Protein 3P4L (pdb70)

B-factor: mean 25.59, std 10.81, range [10.32, 68.83]

Foldseek 3Di:
DAADFWEPWEWDADAQFKIKIATARVVDPPVRDDDADKKKKKWKQAPVGDIDIDIGPHRMDMGGGHHAQTKMKMWMKMDHVPYIHDIYDIYIDTHHFAAFAFFFADWDKAADPPALQKIKIFTHHGPRNRAAWFWKKKWKDLDPPDDRVPTDIDTGGGPDGMDMDGDHDAQGKMWMWMWIGHPHGIYDIDGIDIDGGD

InterPro domains:
  IPR003598 Immunoglobulin subtype 2 [SM00408] (65-136)
  IPR003598 Immunoglobulin subtype 2 [SM00408] (164-228)
  IPR003598 Immunoglobulin subtype 2 [SM00408] (261-327)
  IPR003598 Immunoglobulin subtype 2 [SM00408] (353-417)
  IPR003599 Immunoglobulin domain subtype [SM00409] (59-149)
  IPR003599 Immunoglobulin domain subtype [SM00409] (158-240)
  IPR003599 Immunoglobulin domain subtype [SM00409] (255-338)
  IPR003599 Immunoglobulin domain subtype [SM00409] (347-428)
  IPR003961 Fibronectin type III [PF00041] (440-530)
  IPR003961 Fibronectin type III [PF00041] (543-621)
  IPR003961 Fibronectin type III [PF00041] (636-725)
  IPR003961 Fibronectin type III [PF00041] (742-820)
  IPR003961 Fibronectin type III [PF00041] (856-942)
  IPR003961 Fibronectin type III [PF00041] (956-1049)
  IPR003961 Fibronectin type III [PS50853] (441-535)
  IPR003961 Fibronectin type III [PS50853] (541-631)
  IPR003961 Fibronectin type III [PS50853] (636-731)
  IPR003961 Fibronectin type III [PS50853] (741-831)
  IPR003961 Fibronectin type III [PS50853] (856-952)
  IPR003961 Fibronectin type III [PS50853] (957-1054)

Radius of gyration: 25.77 Å; Cα contacts (8 Å, |Δi|>4): 516; chains: 1; bounding box: 70×64×24 Å

Secondary structure (DSSP, 8-state):
-PPPPPEEEEEEE-SSS-EEEEEE-TTS-TT----SS-EEEEEEEE-----EEEEESSSEEEE-SPPTT-EEEEEEEEEETTEE--PPPPEEEEPPP----SPPEEEEEEEETTEEEEEEEEEE--TT--S---EEEEEEES-TTS-GGGSEEEEEESS-SEEEE--PPTT-EEEEEEEEEETTEE-PPPPPEEEE--

CATH classification: 2.60.40.10 (+1 more: 2.60.40.10)

Sequence (198 aa):
LPMMPPVGVQASILSHDTIRITWADNSLPKHQKITDSRYYTVRWKTNITKYKNANATTLSYLVTGLKPNTLYEFSVMVTKGRRSSTWSMTAHGTTFELVPTSPPKDVTVVSKEGKPKTIIVNWQPPSEANGKITGYIIYYSTDVNAEIHDWVIEPVVGNRLTHQIQELTLDTPYYFKIQARNSKGMGPMSEAVQFRTP

Organism: Homo sapiens (NCBI:txid9606)

Structure (mmCIF, N/CA/C/O backbone):
data_3P4L
#
_entry.id   3P4L
#
_cell.length_a   52.581
_cell.length_b   112.921
_cell.length_c   80.858
_cell.angle_alpha   90.00
_cell.angle_beta   90.00
_cell.angle_gamma   90.00
#
_symmetry.space_group_name_H-M   'C 2 2 21'
#
loop_
_entity.id
_entity.type
_entity.pdbx_description
1 polymer Neogenin
2 water water
#
loop_
_atom_site.group_PDB
_atom_site.id
_atom_site.type_symbol
_atom_site.label_atom_id
_atom_site.label_alt_id
_atom_site.label_comp_id
_atom_site.label_asym_id
_atom_site.label_entity_id
_atom_site.label_seq_id
_atom_site.pdbx_PDB_ins_code
_atom_site.Cartn_x
_atom_site.Cartn_y
_atom_site.Cartn_z
_atom_site.occupancy
_atom_site.B_iso_or_equiv
_atom_site.auth_seq_id
_atom_site.auth_comp_id
_atom_site.auth_asym_id
_atom_site.auth_atom_id
_atom_site.pdbx_PDB_model_num
ATOM 1 N N . LEU A 1 3 ? -22.660 16.950 8.761 1.00 46.44 852 LEU A N 1
ATOM 2 C CA . LEU A 1 3 ? -21.786 17.510 7.691 1.00 45.67 852 LEU A CA 1
ATOM 3 C C . LEU A 1 3 ? -20.346 17.031 7.833 1.00 43.56 852 LEU A C 1
ATOM 4 O O . LEU A 1 3 ? -19.802 16.994 8.936 1.00 43.04 852 LEU A O 1
ATOM 9 N N . PRO A 1 4 ? -19.708 16.672 6.708 1.00 37.39 853 PRO A N 1
ATOM 10 C CA . PRO A 1 4 ? -18.330 16.193 6.740 1.00 33.76 853 PRO A CA 1
ATOM 11 C C . PRO A 1 4 ? -17.313 17.326 6.814 1.00 30.38 853 PRO A C 1
ATOM 12 O O . PRO A 1 4 ? -17.480 18.376 6.190 1.00 36.93 853 PRO A O 1
ATOM 16 N N . MET A 1 5 ? -16.272 17.119 7.608 1.00 24.59 854 MET A N 1
ATOM 17 C CA . MET A 1 5 ? -15.211 18.102 7.718 1.00 22.75 854 MET A CA 1
ATOM 18 C C . MET A 1 5 ? -14.213 17.873 6.582 1.00 22.99 854 MET A C 1
ATOM 19 O O . MET A 1 5 ? -14.091 16.763 6.058 1.00 24.17 854 MET A O 1
ATOM 24 N N . MET A 1 6 ? -13.502 18.932 6.214 1.00 26.82 855 MET A N 1
ATOM 25 C CA . MET A 1 6 ? -12.491 18.862 5.156 1.00 28.08 855 MET A CA 1
ATOM 26 C C . MET A 1 6 ? -11.351 17.985 5.643 1.00 23.40 855 MET A C 1
ATOM 27 O O . MET A 1 6 ? -10.872 18.157 6.759 1.00 17.82 855 MET A O 1
ATOM 32 N N . PRO A 1 7 ? -10.902 17.025 4.833 1.00 20.44 856 PRO A N 1
ATOM 33 C CA . PRO A 1 7 ? -9.789 16.249 5.384 1.00 21.18 856 PRO A CA 1
ATOM 34 C C . PRO A 1 7 ? -8.490 17.059 5.304 1.00 19.48 856 PRO A C 1
ATOM 35 O O . PRO A 1 7 ? -8.376 17.992 4.506 1.00 18.64 856 PRO A O 1
ATOM 39 N N . PRO A 1 8 ? -7.524 16.762 6.184 1.00 19.68 857 PRO A N 1
ATOM 40 C CA . PRO A 1 8 ? -6.255 17.494 6.134 1.00 14.48 857 PRO A CA 1
ATOM 41 C C . PRO A 1 8 ? -5.587 17.313 4.763 1.00 18.97 857 PRO A C 1
ATOM 42 O O . PRO A 1 8 ? -5.805 16.303 4.087 1.00 19.13 857 PRO A O 1
ATOM 46 N N . VAL A 1 9 ? -4.788 18.293 4.353 1.00 22.12 858 VAL A N 1
ATOM 47 C CA . VAL A 1 9 ? -4.071 18.203 3.082 1.00 17.24 858 VAL A CA 1
ATOM 48 C C . VAL A 1 9 ? -2.588 18.539 3.295 1.00 23.61 858 VAL A C 1
ATOM 49 O O . VAL A 1 9 ? -2.182 18.900 4.393 1.00 17.58 858 VAL A O 1
ATOM 53 N N . GLY A 1 10 ? -1.784 18.389 2.249 1.00 19.35 859 GLY A N 1
ATOM 54 C CA . GLY A 1 10 ? -0.366 18.703 2.336 1.00 21.35 859 GLY A CA 1
ATOM 55 C C . GLY A 1 10 ? 0.406 17.955 3.405 1.00 19.70 859 GLY A C 1
ATOM 56 O O . GLY A 1 10 ? 1.352 18.491 3.988 1.00 18.17 859 GLY A O 1
ATOM 57 N N . VAL A 1 11 ? 0.028 16.704 3.641 1.00 19.14 860 VAL A N 1
ATOM 58 C CA . VAL A 1 11 ? 0.713 15.906 4.650 1.00 16.26 860 VAL A CA 1
ATOM 59 C C . VAL A 1 11 ? 2.129 15.605 4.202 1.00 21.25 860 VAL A C 1
ATOM 60 O O . VAL A 1 11 ? 2.361 15.149 3.074 1.00 19.05 860 VAL A O 1
ATOM 64 N N . GLN A 1 12 ? 3.085 15.869 5.081 1.00 17.25 861 GLN A N 1
ATOM 65 C CA . GLN A 1 12 ? 4.489 15.623 4.760 1.00 16.37 861 GLN A CA 1
ATOM 66 C C . GLN A 1 12 ? 5.179 14.882 5.877 1.00 18.00 861 GLN A C 1
ATOM 67 O O . GLN A 1 12 ? 4.844 15.056 7.052 1.00 18.56 861 GLN A O 1
ATOM 73 N N . ALA A 1 13 ? 6.132 14.038 5.489 1.00 14.96 862 ALA A N 1
ATOM 74 C CA . ALA A 1 13 ? 6.916 13.250 6.421 1.00 19.52 862 ALA A CA 1
ATOM 75 C C . ALA A 1 13 ? 8.373 13.699 6.360 1.00 21.25 862 ALA A C 1
ATOM 76 O O . ALA A 1 13 ? 9.044 13.530 5.334 1.00 27.89 862 ALA A O 1
ATOM 78 N N . SER A 1 14 ? 8.856 14.289 7.444 1.00 14.42 863 SER A N 1
ATOM 79 C CA . SER A 1 14 ? 10.234 14.738 7.536 1.00 16.61 863 SER A CA 1
ATOM 80 C C . SER A 1 14 ? 11.053 13.740 8.360 1.00 11.39 863 SER A C 1
ATOM 81 O O . SER A 1 14 ? 10.797 13.530 9.540 1.00 13.27 863 SER A O 1
ATOM 84 N N . ILE A 1 15 ? 12.050 13.123 7.730 1.00 16.30 864 ILE A N 1
ATOM 85 C CA . ILE A 1 15 ? 12.856 12.126 8.435 1.00 17.25 864 ILE A CA 1
ATOM 86 C C . ILE A 1 15 ? 13.896 12.789 9.315 1.00 18.52 864 ILE A C 1
ATOM 87 O O . ILE A 1 15 ? 14.727 13.554 8.829 1.00 16.07 864 ILE A O 1
ATOM 92 N N . LEU A 1 16 ? 13.854 12.510 10.617 1.00 17.59 865 LEU A N 1
ATOM 93 C CA . LEU A 1 16 ? 14.822 13.105 11.530 1.00 17.53 865 LEU A CA 1
ATOM 94 C C . LEU A 1 16 ? 15.934 12.134 11.941 1.00 21.29 865 LEU A C 1
ATOM 95 O O . LEU A 1 16 ? 17.041 12.549 12.258 1.00 19.16 865 LEU A O 1
ATOM 100 N N . SER A 1 17 ? 15.656 10.837 11.932 1.00 18.84 866 SER A N 1
ATOM 101 C CA . SER A 1 17 ? 16.696 9.884 12.326 1.00 19.89 866 SER A CA 1
ATOM 102 C C . SER A 1 17 ? 16.316 8.486 11.881 1.00 18.23 866 SER A C 1
ATOM 103 O O . SER A 1 17 ? 15.453 8.311 11.038 1.00 15.75 866 SER A O 1
ATOM 106 N N . HIS A 1 18 ? 16.996 7.489 12.435 1.00 15.98 867 HIS A N 1
ATOM 107 C CA . HIS A 1 18 ? 16.678 6.099 12.115 1.00 18.31 867 HIS A CA 1
ATOM 108 C C . HIS A 1 18 ? 15.407 5.648 12.835 1.00 18.02 867 HIS A C 1
ATOM 109 O O . HIS A 1 18 ? 14.887 4.574 12.549 1.00 15.48 867 HIS A O 1
ATOM 116 N N . ASP A 1 19 ? 14.880 6.450 13.764 1.00 16.67 868 ASP A N 1
ATOM 117 C CA . ASP A 1 19 ? 13.677 6.017 14.483 1.00 17.36 868 ASP A CA 1
ATOM 118 C C . ASP A 1 19 ? 12.633 7.111 14.702 1.00 19.87 868 ASP A C 1
ATOM 119 O O . ASP A 1 19 ? 11.658 6.892 15.408 1.00 13.57 868 ASP A O 1
ATOM 124 N N . THR A 1 20 ? 12.826 8.271 14.074 1.00 16.57 869 THR A N 1
ATOM 125 C CA . THR A 1 20 ? 11.927 9.409 14.284 1.00 13.32 869 THR A CA 1
ATOM 126 C C . THR A 1 20 ? 11.571 10.090 12.982 1.00 11.66 869 THR A C 1
ATOM 127 O O . THR A 1 20 ? 12.460 10.386 12.164 1.00 14.85 869 THR A O 1
ATOM 131 N N . ILE A 1 21 ? 10.277 10.322 12.799 1.00 12.64 870 ILE A N 1
ATOM 132 C CA . ILE A 1 21 ? 9.774 11.036 11.620 1.00 16.06 870 ILE A CA 1
ATOM 133 C C . ILE A 1 21 ? 8.758 12.058 12.104 1.00 18.60 870 ILE A C 1
ATOM 134 O O . ILE A 1 21 ? 7.894 11.728 12.904 1.00 18.52 870 ILE A O 1
ATOM 139 N N . ARG A 1 22 ? 8.874 13.304 11.651 1.00 17.69 871 ARG A N 1
ATOM 140 C CA . ARG A 1 22 ? 7.914 14.328 12.064 1.00 17.16 871 ARG A CA 1
ATOM 141 C C . ARG A 1 22 ? 6.877 14.492 10.977 0.00 15.55 871 ARG A C 1
ATOM 142 O O . ARG A 1 22 ? 7.215 14.640 9.849 1.00 15.52 871 ARG A O 1
ATOM 150 N N . ILE A 1 23 ? 5.606 14.451 11.315 1.00 14.39 872 ILE A N 1
ATOM 151 C CA . ILE A 1 23 ? 4.530 14.592 10.311 1.00 13.78 872 ILE A CA 1
ATOM 152 C C . ILE A 1 23 ? 3.901 15.981 10.414 1.00 17.20 872 ILE A C 1
ATOM 153 O O . ILE A 1 23 ? 3.658 16.457 11.509 1.00 17.60 872 ILE A O 1
ATOM 158 N N . THR A 1 24 ? 3.636 16.630 9.281 1.00 12.52 873 THR A N 1
ATOM 159 C CA . THR A 1 24 ? 3.010 17.949 9.315 1.00 12.24 873 THR A CA 1
ATOM 160 C C . THR A 1 24 ? 1.921 17.979 8.265 1.00 13.21 873 THR A C 1
ATOM 161 O O . THR A 1 24 ? 1.920 17.167 7.357 1.00 16.44 873 THR A O 1
ATOM 165 N N . TRP A 1 25 ? 0.977 18.903 8.396 1.00 13.91 874 TRP A N 1
ATOM 166 C CA . TRP A 1 25 ? -0.096 18.998 7.429 1.00 10.32 874 TRP A CA 1
ATOM 167 C C . TRP A 1 25 ? -0.776 20.354 7.546 1.00 17.92 874 TRP A C 1
ATOM 168 O O . TRP A 1 25 ? -0.416 21.177 8.401 1.00 14.26 874 TRP A O 1
ATOM 179 N N . ALA A 1 26 ? -1.729 20.587 6.648 1.00 15.86 875 ALA A N 1
ATOM 180 C CA . ALA A 1 26 ? -2.514 21.819 6.634 1.00 18.08 875 ALA A CA 1
ATOM 181 C C . ALA A 1 26 ? -3.997 21.499 6.834 1.00 16.69 875 ALA A C 1
ATOM 182 O O . ALA A 1 26 ? -4.470 20.428 6.478 1.00 14.72 875 ALA A O 1
ATOM 184 N N . ASP A 1 27 ? -4.737 22.436 7.415 1.00 16.56 876 ASP A N 1
ATOM 185 C CA . ASP A 1 27 ? -6.166 22.228 7.595 1.00 19.86 876 ASP A CA 1
ATOM 186 C C . ASP A 1 27 ? -6.767 23.448 6.898 1.00 18.83 876 ASP A C 1
ATOM 187 O O . ASP A 1 27 ? -6.761 24.529 7.464 1.00 18.80 876 ASP A O 1
ATOM 192 N N . ASN A 1 28 ? -7.276 23.257 5.677 1.00 16.32 877 ASN A N 1
ATOM 193 C CA . ASN A 1 28 ? -7.830 24.368 4.907 1.00 19.96 877 ASN A CA 1
ATOM 194 C C . ASN A 1 28 ? -9.108 24.951 5.465 1.00 21.73 877 ASN A C 1
ATOM 195 O O . ASN A 1 28 ? -9.599 25.960 4.940 1.00 21.30 877 ASN A O 1
ATOM 200 N N . SER A 1 29 ? -9.667 24.336 6.506 1.00 16.95 878 SER A N 1
ATOM 201 C CA . SER A 1 29 ? -10.860 24.918 7.097 1.00 23.35 878 SER A CA 1
ATOM 202 C C . SER A 1 29 ? -10.422 26.019 8.077 1.00 28.46 878 SER A C 1
ATOM 203 O O . SER A 1 29 ? -11.257 26.773 8.573 1.00 22.79 878 SER A O 1
ATOM 206 N N . LEU A 1 30 ? -9.117 26.103 8.363 1.00 20.93 879 LEU A N 1
ATOM 207 C CA . LEU A 1 30 ? -8.603 27.167 9.244 1.00 22.55 879 LEU A CA 1
ATOM 208 C C . LEU A 1 30 ? -8.121 28.324 8.362 1.00 18.88 879 LEU A C 1
ATOM 209 O O . LEU A 1 30 ? -7.931 28.161 7.153 1.00 19.14 879 LEU A O 1
ATOM 214 N N . PRO A 1 31 ? -7.923 29.512 8.954 1.00 23.31 880 PRO A N 1
ATOM 215 C CA . PRO A 1 31 ? -7.443 30.650 8.161 1.00 26.97 880 PRO A CA 1
ATOM 216 C C . PRO A 1 31 ? -6.018 30.343 7.747 1.00 26.62 880 PRO A C 1
ATOM 217 O O . PRO A 1 31 ? -5.419 29.389 8.258 1.00 24.14 880 PRO A O 1
ATOM 221 N N . LYS A 1 32 ? -5.459 31.151 6.847 1.00 27.90 881 LYS A N 1
ATOM 222 C CA . LYS A 1 32 ? -4.094 30.933 6.399 1.00 27.61 881 LYS A CA 1
ATOM 223 C C . LYS A 1 32 ? -3.057 30.946 7.530 1.00 26.19 881 LYS A C 1
ATOM 224 O O . LYS A 1 32 ? -2.011 30.312 7.408 1.00 23.37 881 LYS A O 1
ATOM 230 N N . HIS A 1 33 ? -3.338 31.629 8.642 1.00 24.38 882 HIS A N 1
ATOM 231 C CA . HIS A 1 33 ? -2.372 31.643 9.750 1.00 21.08 882 HIS A CA 1
ATOM 232 C C . HIS A 1 33 ? -2.320 30.285 10.447 1.00 23.90 882 HIS A C 1
ATOM 233 O O . HIS A 1 33 ? -1.427 30.004 11.248 1.00 23.10 882 HIS A O 1
ATOM 240 N N . GLN A 1 34 ? -3.283 29.437 10.121 1.00 21.76 883 GLN A N 1
ATOM 241 C CA . GLN A 1 34 ? -3.367 28.083 10.662 1.00 20.38 883 GLN A CA 1
ATOM 242 C C . GLN A 1 34 ? -3.475 27.941 12.181 1.00 25.56 883 GLN A C 1
ATOM 243 O O . GLN A 1 34 ? -3.067 26.930 12.747 1.00 20.62 883 GLN A O 1
ATOM 249 N N . LYS A 1 35 ? -4.019 28.952 12.852 1.00 20.84 884 LYS A N 1
ATOM 250 C CA . LYS A 1 35 ? -4.189 28.832 14.288 1.00 22.06 884 LYS A CA 1
ATOM 251 C C . LYS A 1 35 ? -5.553 28.220 14.580 1.00 24.53 884 LYS A C 1
ATOM 252 O O . LYS A 1 35 ? -6.535 28.522 13.912 1.00 23.93 884 LYS A O 1
ATOM 258 N N . ILE A 1 36 ? -5.585 27.349 15.581 1.00 21.60 885 ILE A N 1
ATOM 259 C CA . ILE A 1 36 ? -6.800 26.654 16.011 1.00 21.38 885 ILE A CA 1
ATOM 260 C C . ILE A 1 36 ? -7.438 27.398 17.182 1.00 23.74 885 ILE A C 1
ATOM 261 O O . ILE A 1 36 ? -6.768 27.702 18.171 1.00 23.57 885 ILE A O 1
ATOM 266 N N . THR A 1 37 ? -8.730 27.679 17.059 1.00 23.58 886 THR A N 1
ATOM 267 C CA . THR A 1 37 ? -9.477 28.380 18.095 1.00 23.73 886 THR A CA 1
ATOM 268 C C . THR A 1 37 ? -10.725 27.597 18.533 1.00 30.52 886 THR A C 1
ATOM 269 O O . THR A 1 37 ? -11.674 28.166 19.095 1.00 35.02 886 THR A O 1
ATOM 273 N N . ASP A 1 38 ? -10.743 26.299 18.245 1.00 27.13 887 ASP A N 1
ATOM 274 C CA . ASP A 1 38 ? -11.845 25.450 18.688 1.00 25.61 887 ASP A CA 1
ATOM 275 C C . ASP A 1 38 ? -11.307 24.143 19.249 1.00 26.42 887 ASP A C 1
ATOM 276 O O . ASP A 1 38 ? -10.093 23.991 19.426 1.00 23.45 887 ASP A O 1
ATOM 281 N N . SER A 1 39 ? -12.204 23.209 19.551 1.00 22.66 888 SER A N 1
ATOM 282 C CA . SER A 1 39 ? -11.805 21.957 20.165 1.00 23.69 888 SER A CA 1
ATOM 283 C C . SER A 1 39 ? -11.435 20.818 19.223 1.00 22.08 888 SER A C 1
ATOM 284 O O . SER A 1 39 ? -11.284 19.681 19.666 1.00 24.50 888 SER A O 1
ATOM 287 N N . ARG A 1 40 ? -11.257 21.111 17.945 1.00 19.78 889 ARG A N 1
ATOM 288 C CA . ARG A 1 40 ? -10.908 20.038 17.007 1.00 15.68 889 ARG A CA 1
ATOM 289 C C . ARG A 1 40 ? -9.577 19.367 17.373 1.00 17.32 889 ARG A C 1
ATOM 290 O O . ARG A 1 40 ? -8.728 19.952 18.047 1.00 17.87 889 ARG A O 1
ATOM 298 N N . TYR A 1 41 ? -9.405 18.131 16.917 1.00 16.14 890 TYR A N 1
ATOM 299 C CA . TYR A 1 41 ? -8.160 17.414 17.129 1.00 14.79 890 TYR A CA 1
ATOM 300 C C . TYR A 1 41 ? -7.951 16.504 15.935 1.00 17.14 890 TYR A C 1
ATOM 301 O O . TYR A 1 41 ? -8.911 16.003 15.328 1.00 15.04 890 TYR A O 1
ATOM 310 N N . TYR A 1 42 ? -6.689 16.339 15.569 1.00 13.69 891 TYR A N 1
ATOM 311 C CA . TYR A 1 42 ? -6.310 15.495 14.469 1.00 13.44 891 TYR A CA 1
ATOM 312 C C . TYR A 1 42 ? -5.907 14.139 14.991 1.00 17.62 891 TYR A C 1
ATOM 313 O O . TYR A 1 42 ? -5.511 14.001 16.146 1.00 17.42 891 TYR A O 1
ATOM 322 N N . THR A 1 43 ? -6.008 13.138 14.132 1.00 13.56 892 THR A N 1
ATOM 323 C CA . THR A 1 43 ? -5.526 11.804 14.488 1.00 15.34 892 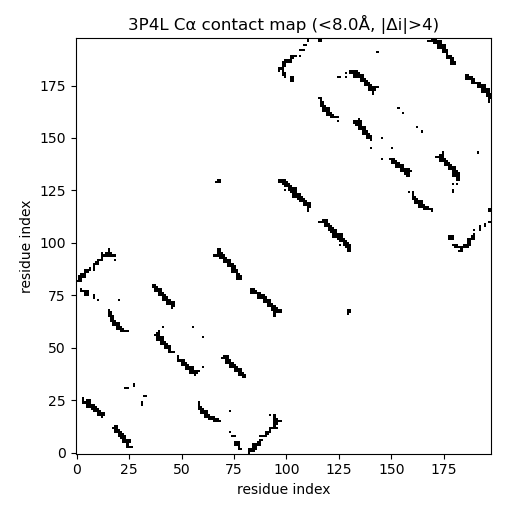THR A CA 1
ATOM 324 C C . THR A 1 43 ? -4.602 11.432 13.350 1.00 18.10 892 THR A C 1
ATOM 325 O O . THR A 1 43 ? -4.956 11.603 12.184 1.00 16.02 892 THR A O 1
ATOM 329 N N . VAL A 1 44 ? -3.416 10.940 13.701 1.00 14.94 893 VAL A N 1
ATOM 330 C CA . VAL A 1 44 ? -2.409 10.544 12.733 1.00 17.10 893 VAL A CA 1
ATOM 331 C C . VAL A 1 44 ? -2.312 9.030 12.811 1.00 14.12 893 VAL A C 1
ATOM 332 O O . VAL A 1 44 ? -2.285 8.462 13.907 1.00 15.42 893 VAL A O 1
ATOM 336 N N . ARG A 1 45 ? -2.285 8.369 11.658 1.00 16.98 894 ARG A N 1
ATOM 337 C CA . ARG A 1 45 ? -2.156 6.911 11.684 1.00 17.80 894 ARG A CA 1
ATOM 338 C C . ARG A 1 45 ? -0.961 6.530 10.831 1.00 19.94 894 ARG A C 1
ATOM 339 O O . ARG A 1 45 ? -0.628 7.235 9.874 1.00 14.71 894 ARG A O 1
ATOM 347 N N . TRP A 1 46 ? -0.292 5.437 11.185 1.00 17.55 895 TRP A N 1
ATOM 348 C CA . TRP A 1 46 ? 0.861 5.003 10.396 1.00 18.07 895 TRP A CA 1
ATOM 349 C C . TRP A 1 46 ? 1.075 3.504 10.478 1.00 18.77 895 TRP A C 1
ATOM 350 O O . TRP A 1 46 ? 0.665 2.852 11.431 1.00 20.40 895 TRP A O 1
ATOM 361 N N . LYS A 1 47 ? 1.727 2.964 9.458 1.00 21.69 896 LYS A N 1
ATOM 362 C CA . LYS A 1 47 ? 2.037 1.551 9.454 1.00 23.89 896 LYS A CA 1
ATOM 363 C C . LYS A 1 47 ? 3.069 1.284 8.379 1.00 26.83 896 LYS A C 1
ATOM 364 O O . LYS A 1 47 ? 3.350 2.140 7.553 1.00 24.04 896 LYS A O 1
ATOM 370 N N . THR A 1 48 ? 3.623 0.084 8.406 1.00 30.32 897 THR A N 1
ATOM 371 C CA . THR A 1 48 ? 4.582 -0.345 7.397 1.00 31.33 897 THR A CA 1
ATOM 372 C C . THR A 1 48 ? 3.741 -0.995 6.303 1.00 34.88 897 THR A C 1
ATOM 373 O O . THR A 1 48 ? 2.653 -1.497 6.579 1.00 37.62 897 THR A O 1
ATOM 377 N N . ASN A 1 49 ? 4.219 -0.977 5.059 1.00 43.81 898 ASN A N 1
ATOM 378 C CA . ASN A 1 49 ? 3.480 -1.622 3.972 1.00 49.73 898 ASN A CA 1
ATOM 379 C C . ASN A 1 49 ? 4.057 -3.028 3.836 1.00 51.34 898 ASN A C 1
ATOM 380 O O . ASN A 1 49 ? 3.864 -3.707 2.835 1.00 55.24 898 ASN A O 1
ATOM 385 N N . ILE A 1 50 ? 4.767 -3.437 4.884 1.00 52.64 899 ILE A N 1
ATOM 386 C CA . ILE A 1 50 ? 5.411 -4.743 5.001 1.00 49.29 899 ILE A CA 1
ATOM 387 C C . ILE A 1 50 ? 4.404 -5.873 4.826 1.00 47.74 899 ILE A C 1
ATOM 388 O O . ILE A 1 50 ? 4.296 -6.761 5.673 1.00 49.92 899 ILE A O 1
ATOM 393 N N . THR A 1 54 ? -0.633 -5.822 8.368 1.00 52.92 903 THR A N 1
ATOM 394 C CA . THR A 1 54 ? -0.076 -4.869 9.324 1.00 50.70 903 THR A CA 1
ATOM 395 C C . THR A 1 54 ? -1.125 -3.836 9.702 1.00 47.57 903 THR A C 1
ATOM 396 O O . THR A 1 54 ? -1.708 -3.196 8.831 1.00 49.16 903 THR A O 1
ATOM 400 N N . LYS A 1 55 ? -1.359 -3.664 10.998 1.00 45.70 904 LYS A N 1
ATOM 401 C CA . LYS A 1 55 ? -2.349 -2.697 11.448 1.00 40.36 904 LYS A CA 1
ATOM 402 C C . LYS A 1 55 ? -1.725 -1.336 11.776 1.00 26.85 904 LYS A C 1
ATOM 403 O O . LYS A 1 55 ? -0.520 -1.223 11.979 1.00 31.66 904 LYS A O 1
ATOM 409 N N . TYR A 1 56 ? -2.568 -0.314 11.853 1.00 31.97 905 TYR A N 1
ATOM 410 C CA . TYR A 1 56 ? -2.111 1.055 12.128 1.00 23.73 905 TYR A CA 1
ATOM 411 C C . TYR A 1 56 ? -1.833 1.343 13.586 1.00 24.92 905 TYR A C 1
ATOM 412 O O . TYR A 1 56 ? -2.429 0.752 14.482 1.00 21.34 905 TYR A O 1
ATOM 421 N N . LYS A 1 57 ? -0.925 2.283 13.806 1.00 24.44 906 LYS A N 1
ATOM 422 C CA . LYS A 1 57 ? -0.632 2.780 15.132 1.00 19.30 906 LYS A CA 1
ATOM 423 C C . LYS A 1 57 ? -1.269 4.155 14.974 1.00 22.99 906 LYS A C 1
ATOM 424 O O . LYS A 1 57 ? -1.431 4.624 13.855 1.00 16.94 906 LYS A O 1
ATOM 430 N N . ASN A 1 58 ? -1.673 4.796 16.055 1.00 19.07 907 ASN A N 1
ATOM 431 C CA . ASN A 1 58 ? -2.205 6.144 15.878 1.00 21.97 907 ASN A CA 1
ATOM 432 C C . ASN A 1 58 ? -1.971 6.987 17.110 1.00 21.73 907 ASN A C 1
ATOM 433 O O . ASN A 1 58 ? -1.550 6.480 18.152 1.00 19.76 907 ASN A O 1
ATOM 438 N N . ALA A 1 59 ? -2.196 8.289 16.978 1.00 15.68 908 ALA A N 1
ATOM 439 C CA . ALA A 1 59 ? -2.003 9.195 18.089 1.00 17.52 908 ALA A CA 1
ATOM 440 C C . ALA A 1 59 ? -2.803 10.436 17.732 1.00 14.65 908 ALA A C 1
ATOM 441 O O . ALA A 1 59 ? -3.057 10.680 16.552 1.00 16.00 908 ALA A O 1
ATOM 443 N N . ASN A 1 60 ? -3.178 11.221 18.733 1.00 14.02 909 ASN A N 1
ATOM 444 C CA . ASN A 1 60 ? -3.964 12.426 18.465 1.00 13.79 909 ASN A CA 1
ATOM 445 C C . ASN A 1 60 ? -3.096 13.663 18.629 1.00 13.64 909 ASN A C 1
ATOM 446 O O . ASN A 1 60 ? -2.044 13.599 19.266 1.00 15.01 909 ASN A O 1
ATOM 451 N N . ALA A 1 61 ? -3.528 14.785 18.064 1.00 12.79 910 ALA A N 1
ATOM 452 C CA . ALA A 1 61 ? -2.753 16.033 18.232 1.00 11.17 910 ALA A CA 1
ATOM 453 C C . ALA A 1 61 ? -3.641 17.249 18.092 1.00 13.96 910 ALA A C 1
ATOM 454 O O . ALA A 1 61 ? -4.583 17.243 17.286 1.00 14.71 910 ALA A O 1
ATOM 456 N N . THR A 1 62 ? -3.364 18.297 18.870 1.00 12.62 911 THR A N 1
ATOM 457 C CA . THR A 1 62 ? -4.138 19.525 18.712 1.00 12.62 911 THR A CA 1
ATOM 458 C C . THR A 1 62 ? -3.205 20.583 18.087 1.00 17.60 911 THR A C 1
ATOM 459 O O . THR A 1 62 ? -3.427 21.784 18.187 1.00 18.21 911 THR A O 1
ATOM 463 N N . THR A 1 63 ? -2.158 20.084 17.445 1.00 14.58 912 THR A N 1
ATOM 464 C CA . THR A 1 63 ? -1.171 20.879 16.710 1.00 12.86 912 THR A CA 1
ATOM 465 C C . THR A 1 63 ? -1.229 20.324 15.296 1.00 16.54 912 THR A C 1
ATOM 466 O O . THR A 1 63 ? -1.701 19.204 15.094 1.00 15.78 912 THR A O 1
ATOM 470 N N . LEU A 1 64 ? -0.753 21.098 14.319 1.00 12.47 913 LEU A N 1
ATOM 471 C CA . LEU A 1 64 ? -0.738 20.666 12.925 1.00 12.49 913 LEU A CA 1
ATOM 472 C C . LEU A 1 64 ? 0.580 19.967 12.600 1.00 13.30 913 LEU A C 1
ATOM 473 O O . LEU A 1 64 ? 1.206 20.166 11.548 1.00 14.70 913 LEU A O 1
ATOM 478 N N . SER A 1 65 ? 1.002 19.149 13.547 1.00 12.65 914 SER A N 1
ATOM 479 C CA . SER A 1 65 ? 2.229 18.363 13.429 1.00 12.42 914 SER A CA 1
ATOM 480 C C . SER A 1 65 ? 2.179 17.276 14.512 1.00 15.42 914 SER A C 1
ATOM 481 O O . SER A 1 65 ? 1.470 17.396 15.548 1.00 16.93 914 SER A O 1
ATOM 484 N N . TYR A 1 66 ? 2.915 16.201 14.262 1.00 14.72 915 TYR A N 1
ATOM 485 C CA . TYR A 1 66 ? 3.003 15.115 15.215 1.00 12.74 915 TYR A CA 1
ATOM 486 C C . TYR A 1 66 ? 4.376 14.458 15.057 1.00 16.08 915 TYR A C 1
ATOM 487 O O . TYR A 1 66 ? 4.816 14.183 13.940 1.00 15.39 915 TYR A O 1
ATOM 496 N N . LEU A 1 67 ? 5.058 14.226 16.178 1.00 16.26 916 LEU A N 1
ATOM 497 C CA . LEU A 1 67 ? 6.379 13.602 16.140 1.00 18.49 916 LEU A CA 1
ATOM 498 C C . LEU A 1 67 ? 6.250 12.116 16.423 1.00 18.67 916 LEU A C 1
ATOM 499 O O . LEU A 1 67 ? 5.850 11.743 17.529 1.00 13.01 916 LEU A O 1
ATOM 504 N N . VAL A 1 68 ? 6.562 11.272 15.428 1.00 16.73 917 VAL A N 1
ATOM 505 C CA . VAL A 1 68 ? 6.490 9.823 15.614 1.00 16.94 917 VAL A CA 1
ATOM 506 C C . VAL A 1 68 ? 7.897 9.312 15.984 1.00 16.82 917 VAL A C 1
ATOM 507 O O . VAL A 1 68 ? 8.842 9.484 15.227 1.00 18.10 917 VAL A O 1
ATOM 511 N N . THR A 1 69 ? 8.018 8.715 17.164 1.00 17.93 918 THR A N 1
ATOM 512 C CA . THR A 1 69 ? 9.289 8.175 17.644 1.00 17.43 918 THR A CA 1
ATOM 513 C C . THR A 1 69 ? 9.147 6.656 17.799 1.00 18.23 918 THR A C 1
ATOM 514 O O . THR A 1 69 ? 8.059 6.102 17.604 1.00 19.94 918 THR A O 1
ATOM 518 N N . GLY A 1 70 ? 10.259 5.994 18.110 1.00 17.04 919 GLY A N 1
ATOM 519 C CA . GLY A 1 70 ? 10.231 4.548 18.299 1.00 25.80 919 GLY A CA 1
ATOM 520 C C . GLY A 1 70 ? 10.044 3.724 17.033 1.00 27.15 919 GLY A C 1
ATOM 521 O O . GLY A 1 70 ? 9.523 2.610 17.094 1.00 21.12 919 GLY A O 1
ATOM 522 N N . LEU A 1 71 ? 10.447 4.252 15.878 1.00 18.53 920 LEU A N 1
ATOM 523 C CA . LEU A 1 71 ? 10.288 3.483 14.650 1.00 16.61 920 LEU A CA 1
ATOM 524 C C . LEU A 1 71 ? 11.528 2.616 14.456 1.00 19.05 920 LEU A C 1
ATOM 525 O O . LEU A 1 71 ? 12.486 2.732 15.203 1.00 18.17 920 LEU A O 1
ATOM 530 N N . LYS A 1 72 ? 11.491 1.752 13.447 1.00 18.76 921 LYS A N 1
ATOM 531 C CA . LYS A 1 72 ? 12.598 0.851 13.142 1.00 20.70 921 LYS A CA 1
ATOM 532 C C . LYS A 1 72 ? 13.436 1.447 12.030 1.00 15.91 921 LYS A C 1
ATOM 533 O O . LYS A 1 72 ? 12.874 2.074 11.139 1.00 15.31 921 LYS A O 1
ATOM 539 N N . PRO A 1 73 ? 14.771 1.232 12.059 1.00 18.38 922 PRO A N 1
ATOM 540 C CA . PRO A 1 73 ? 15.685 1.762 11.034 1.00 15.42 922 PRO A CA 1
ATOM 541 C C . PRO A 1 73 ? 15.379 1.208 9.658 1.00 17.81 922 PRO A C 1
ATOM 542 O O . PRO A 1 73 ? 14.834 0.107 9.513 1.00 20.50 922 PRO A O 1
ATOM 546 N N . ASN A 1 74 ? 15.737 1.995 8.651 1.00 17.45 923 ASN A N 1
ATOM 547 C CA . ASN A 1 74 ? 15.583 1.621 7.257 1.00 16.70 923 ASN A CA 1
ATOM 548 C C . ASN A 1 74 ? 14.218 1.016 6.938 1.00 23.92 923 ASN A C 1
ATOM 549 O O . ASN A 1 74 ? 14.117 0.004 6.231 1.00 17.33 923 ASN A O 1
ATOM 554 N N . THR A 1 75 ? 13.156 1.646 7.431 1.00 16.41 924 THR A N 1
ATOM 555 C CA . THR A 1 75 ? 11.819 1.131 7.227 1.00 15.09 924 THR A CA 1
ATOM 556 C C . THR A 1 75 ? 10.866 2.162 6.644 1.00 20.67 924 THR A C 1
ATOM 557 O O . THR A 1 75 ? 10.815 3.303 7.100 1.00 17.55 924 THR A O 1
ATOM 561 N N . LEU A 1 76 ? 10.110 1.740 5.635 1.00 19.20 925 LEU A N 1
ATOM 562 C CA . LEU A 1 76 ? 9.142 2.601 4.961 1.00 18.84 925 LEU A CA 1
ATOM 563 C C . LEU A 1 76 ? 7.807 2.609 5.674 1.00 19.55 925 LEU A C 1
ATOM 564 O O . LEU A 1 76 ? 7.205 1.549 5.896 1.00 20.55 925 LEU A O 1
ATOM 569 N N . TYR A 1 77 ? 7.342 3.800 6.049 1.00 15.72 926 TYR A N 1
ATOM 570 C CA . TYR A 1 77 ? 6.046 3.934 6.701 1.00 17.80 926 TYR A CA 1
ATOM 571 C C . TYR A 1 77 ? 5.086 4.778 5.856 1.00 18.41 926 TYR A C 1
ATOM 572 O O . TYR A 1 77 ? 5.526 5.669 5.132 1.00 20.18 926 TYR A O 1
ATOM 581 N N . GLU A 1 78 ? 3.787 4.486 5.956 1.00 17.00 927 GLU A N 1
ATOM 582 C CA . GLU A 1 78 ? 2.728 5.214 5.250 1.00 21.10 927 GLU A CA 1
ATOM 583 C C . GLU A 1 78 ? 1.985 6.014 6.337 1.00 23.04 927 GLU A C 1
ATOM 584 O O . GLU A 1 78 ? 1.559 5.425 7.322 1.00 23.70 927 GLU A O 1
ATOM 590 N N . PHE A 1 79 ? 1.862 7.340 6.165 1.00 15.36 928 PHE A N 1
ATOM 591 C CA . PHE A 1 79 ? 1.185 8.214 7.144 1.00 17.22 928 PHE A CA 1
ATOM 592 C C . PHE A 1 79 ? -0.019 8.945 6.560 1.00 15.51 928 PHE A C 1
ATOM 593 O O . PHE A 1 79 ? 0.016 9.380 5.396 1.00 18.94 928 PHE A O 1
ATOM 601 N N . SER A 1 80 ? -1.085 9.093 7.350 1.00 16.11 929 SER A N 1
ATOM 602 C CA . SER A 1 80 ? -2.253 9.853 6.919 1.00 16.17 929 SER A CA 1
ATOM 603 C C . SER A 1 80 ? -2.923 10.491 8.140 1.00 14.53 929 SER A C 1
ATOM 604 O O . SER A 1 80 ? -2.684 10.087 9.281 1.00 15.07 929 SER A O 1
ATOM 607 N N . VAL A 1 81 ? -3.742 11.504 7.896 1.00 14.91 930 VAL A N 1
ATOM 608 C CA . VAL A 1 81 ? -4.316 12.277 8.998 1.00 16.91 930 VAL A CA 1
ATOM 609 C C . VAL A 1 81 ? -5.782 12.609 8.809 1.00 14.06 930 VAL A C 1
ATOM 610 O O . VAL A 1 81 ? -6.222 12.820 7.690 1.00 17.21 930 VAL A O 1
ATOM 614 N N . MET A 1 82 ? -6.539 12.649 9.905 1.00 14.92 931 MET A N 1
ATOM 615 C CA . MET A 1 82 ? -7.934 13.048 9.829 1.00 16.03 931 MET A CA 1
ATOM 616 C C . MET A 1 82 ? -8.180 14.090 10.915 1.00 15.45 931 MET A C 1
ATOM 617 O O . MET A 1 82 ? -7.316 14.330 11.763 1.00 15.72 931 MET A O 1
ATOM 622 N N . VAL A 1 83 ? -9.360 14.699 10.892 1.00 18.55 932 VAL A N 1
ATOM 623 C CA . VAL A 1 83 ? -9.719 15.693 11.899 1.00 16.55 932 VAL A CA 1
ATOM 624 C C . VAL A 1 83 ? -11.091 15.337 12.468 1.00 20.67 932 VAL A C 1
ATOM 625 O O . VAL A 1 83 ? -11.962 14.768 11.785 1.00 16.49 932 VAL A O 1
ATOM 629 N N . THR A 1 84 ? -11.275 15.678 13.730 1.00 17.55 933 THR A N 1
ATOM 630 C CA . THR A 1 84 ? -12.520 15.421 14.431 1.00 20.15 933 THR A CA 1
ATOM 631 C C . THR A 1 84 ? -12.851 16.669 15.238 1.00 19.94 933 THR A C 1
ATOM 632 O O . THR A 1 84 ? -11.955 17.337 15.754 1.00 17.80 933 THR A O 1
ATOM 636 N N . LYS A 1 85 ? -14.133 16.997 15.319 1.00 21.84 934 LYS A N 1
ATOM 637 C CA . LYS A 1 85 ? -14.589 18.091 16.172 1.00 21.92 934 LYS A CA 1
ATOM 638 C C . LYS A 1 85 ? -16.008 17.778 16.602 1.00 24.28 934 LYS A C 1
ATOM 639 O O . LYS A 1 85 ? -16.934 17.804 15.782 1.00 22.10 934 LYS A O 1
ATOM 645 N N . GLY A 1 86 ? -16.182 17.468 17.879 1.00 26.68 935 GLY A N 1
ATOM 646 C CA . GLY A 1 86 ? -17.506 17.119 18.357 1.00 27.53 935 GLY A CA 1
ATOM 647 C C . GLY A 1 86 ? -17.975 15.868 17.636 1.00 29.34 935 GLY A C 1
ATOM 648 O O . GLY A 1 86 ? -17.234 14.882 17.565 1.00 27.32 935 GLY A O 1
ATOM 649 N N . ARG A 1 87 ? -19.188 15.884 17.079 1.00 28.94 936 ARG A N 1
ATOM 650 C CA . ARG A 1 87 ? -19.678 14.688 16.393 1.00 31.13 936 ARG A CA 1
ATOM 651 C C . ARG A 1 87 ? -19.336 14.624 14.921 1.00 31.75 936 ARG A C 1
ATOM 652 O O . ARG A 1 87 ? -19.763 13.692 14.235 1.00 38.55 936 ARG A O 1
ATOM 660 N N . ARG A 1 88 ? -18.574 15.597 14.429 1.00 23.74 937 ARG A N 1
ATOM 661 C CA . ARG A 1 88 ? -18.182 15.604 13.016 1.00 21.07 937 ARG A CA 1
ATOM 662 C C . ARG A 1 88 ? -16.719 15.179 12.861 1.00 24.62 937 ARG A C 1
ATOM 663 O O . ARG A 1 88 ? -15.924 15.276 13.795 1.00 22.39 937 ARG A O 1
ATOM 671 N N . SER A 1 89 ? -16.371 14.702 11.674 1.00 23.24 938 SER A N 1
ATOM 672 C CA . SER A 1 89 ? -15.004 14.278 11.393 1.00 23.29 938 SER A CA 1
ATOM 673 C C . SER A 1 89 ? -14.805 14.253 9.882 1.00 28.12 938 SER A C 1
ATOM 674 O O . SER A 1 89 ? -15.759 14.455 9.119 1.00 26.85 938 SER A O 1
ATOM 677 N N . SER A 1 90 ? -13.568 14.021 9.460 1.00 20.38 939 SER A N 1
ATOM 678 C CA . SER A 1 90 ? -13.243 13.961 8.044 1.00 18.73 939 SER A CA 1
ATOM 679 C C . SER A 1 90 ? -12.740 12.568 7.725 1.00 23.18 939 SER A C 1
ATOM 680 O O . SER A 1 90 ? -12.418 11.770 8.620 1.00 18.80 939 SER A O 1
ATOM 683 N N . THR A 1 91 ? -12.673 12.285 6.429 1.00 20.99 940 THR A N 1
ATOM 684 C CA . THR A 1 91 ? -12.125 11.042 5.951 1.00 22.73 940 THR A CA 1
ATOM 685 C C . THR A 1 91 ? -10.624 11.207 6.155 1.00 25.25 940 THR A C 1
ATOM 686 O O . THR A 1 91 ? -10.156 12.290 6.561 1.00 23.55 940 THR A O 1
ATOM 690 N N . TRP A 1 92 ? -9.861 10.156 5.873 1.00 19.60 941 TRP A N 1
ATOM 691 C CA . TRP A 1 92 ? -8.423 10.244 6.027 1.00 21.89 941 TRP A CA 1
ATOM 692 C C . TRP A 1 92 ? -7.790 10.972 4.849 1.00 21.26 941 TRP A C 1
ATOM 693 O O . TRP A 1 92 ? -8.250 10.880 3.709 1.00 19.34 941 TRP A O 1
ATOM 704 N N . SER A 1 93 ? -6.732 11.711 5.139 1.00 17.77 942 SER A N 1
ATOM 705 C CA . SER A 1 93 ? -5.996 12.443 4.123 1.00 19.25 942 SER A CA 1
ATOM 706 C C . SER A 1 93 ? -5.291 11.505 3.149 1.00 19.17 942 SER A C 1
ATOM 707 O O . SER A 1 93 ? -5.186 10.299 3.362 1.00 17.42 942 SER A O 1
ATOM 710 N N . MET A 1 94 ? -4.766 12.088 2.082 1.00 26.57 943 MET A N 1
ATOM 711 C CA . MET A 1 94 ? -3.982 11.308 1.139 1.00 25.17 943 MET A CA 1
ATOM 712 C C . MET A 1 94 ? -2.749 10.918 1.959 1.00 26.81 943 MET A C 1
ATOM 713 O O . MET A 1 94 ? -2.338 11.638 2.882 1.00 21.39 943 MET A O 1
ATOM 718 N N . THR A 1 95 ? -2.168 9.774 1.648 1.00 22.27 944 THR A N 1
ATOM 719 C CA . THR A 1 95 ? -1.003 9.321 2.392 1.00 24.61 944 THR A CA 1
ATOM 720 C C . THR A 1 95 ? 0.297 10.030 2.025 1.00 26.37 944 THR A C 1
ATOM 721 O O . THR A 1 95 ? 0.438 10.629 0.957 1.00 26.16 944 THR A O 1
ATOM 725 N N . ALA A 1 96 ? 1.253 9.975 2.941 1.00 20.91 945 ALA A N 1
ATOM 726 C CA . ALA A 1 96 ? 2.581 10.522 2.707 1.00 18.49 945 ALA A CA 1
ATOM 727 C C . ALA A 1 96 ? 3.473 9.373 3.157 1.00 22.55 945 ALA A C 1
ATOM 728 O O . ALA A 1 96 ? 3.139 8.692 4.109 1.00 22.16 945 ALA A O 1
ATOM 730 N N . HIS A 1 97 ? 4.580 9.136 2.460 1.00 20.87 946 HIS A N 1
ATOM 731 C CA . HIS A 1 97 ? 5.494 8.062 2.858 1.00 20.80 946 HIS A CA 1
ATOM 732 C C . HIS A 1 97 ? 6.769 8.628 3.454 1.00 18.73 946 HIS A C 1
ATOM 733 O O . HIS A 1 97 ? 7.228 9.711 3.087 1.00 20.10 946 HIS A O 1
ATOM 740 N N . GLY A 1 98 ? 7.349 7.891 4.386 1.00 19.98 947 GLY A N 1
ATOM 741 C CA . GLY A 1 98 ? 8.589 8.330 4.983 1.00 17.34 947 GLY A CA 1
ATOM 742 C C . GLY A 1 98 ? 9.378 7.088 5.308 1.00 21.59 947 GLY A C 1
ATOM 743 O O . GLY A 1 98 ? 8.822 6.138 5.846 1.00 18.69 947 GLY A O 1
ATOM 744 N N . THR A 1 99 ? 10.656 7.077 4.949 1.00 18.92 948 THR A N 1
ATOM 745 C CA . THR A 1 99 ? 11.523 5.938 5.264 1.00 16.16 948 THR A CA 1
ATOM 746 C C . THR A 1 99 ? 12.617 6.382 6.231 1.00 16.24 948 THR A C 1
ATOM 747 O O . THR A 1 99 ? 13.375 7.317 5.960 1.00 17.36 948 THR A O 1
ATOM 751 N N . THR A 1 100 ? 12.695 5.726 7.383 1.00 15.65 949 THR A N 1
ATOM 752 C CA . THR A 1 100 ? 13.720 6.066 8.366 1.00 16.39 949 THR A CA 1
ATOM 753 C C . THR A 1 100 ? 15.136 5.801 7.843 1.00 18.11 949 THR A C 1
ATOM 754 O O . THR A 1 100 ? 15.361 4.962 6.972 1.00 15.50 949 THR A O 1
ATOM 758 N N . PHE A 1 101 ? 16.091 6.539 8.375 1.00 16.05 950 PHE A N 1
ATOM 759 C CA . PHE A 1 101 ? 17.483 6.388 7.986 1.00 14.58 950 PHE A CA 1
ATOM 760 C C . PHE A 1 101 ? 17.997 5.024 8.422 1.00 19.03 950 PHE A C 1
ATOM 761 O O . PHE A 1 101 ? 17.357 4.337 9.216 1.00 16.47 950 PHE A O 1
ATOM 769 N N . GLU A 1 102 ? 19.145 4.640 7.880 1.00 19.30 951 GLU A N 1
ATOM 770 C CA . GLU A 1 102 ? 19.785 3.387 8.291 1.00 18.81 951 GLU A CA 1
ATOM 771 C C . GLU A 1 102 ? 20.504 3.692 9.601 1.00 20.61 951 GLU A C 1
ATOM 772 O O . GLU A 1 102 ? 20.689 4.854 9.962 1.00 15.45 951 GLU A O 1
ATOM 778 N N . LEU A 1 103 ? 20.914 2.641 10.304 1.00 16.51 952 LEU A N 1
ATOM 779 C CA . LEU A 1 103 ? 21.681 2.767 11.545 1.00 14.36 952 LEU A CA 1
ATOM 780 C C . LEU A 1 103 ? 22.708 1.642 11.410 1.00 15.45 952 LEU A C 1
ATOM 781 O O . LEU A 1 103 ? 22.471 0.706 10.661 1.00 16.02 952 LEU A O 1
ATOM 786 N N . VAL A 1 104 ? 23.855 1.738 12.086 1.00 16.47 953 VAL A N 1
ATOM 787 C CA . VAL A 1 104 ? 24.836 0.635 12.004 1.00 16.13 953 VAL A CA 1
ATOM 788 C C . VAL A 1 104 ? 24.124 -0.635 12.457 1.00 14.97 953 VAL A C 1
ATOM 789 O O . VAL A 1 104 ? 23.174 -0.557 13.235 1.00 14.66 953 VAL A O 1
ATOM 793 N N . PRO A 1 105 ? 24.552 -1.821 11.962 1.00 16.43 954 PRO A N 1
ATOM 794 C CA . PRO A 1 105 ? 23.845 -3.011 12.439 1.00 12.94 954 PRO A CA 1
ATOM 795 C C . PRO A 1 105 ? 24.009 -3.092 13.970 1.00 11.57 954 PRO A C 1
ATOM 796 O O . PRO A 1 105 ? 25.046 -2.695 14.508 1.00 15.24 954 PRO A O 1
ATOM 800 N N . THR A 1 106 ? 23.004 -3.619 14.666 1.00 14.04 955 THR A N 1
ATOM 801 C CA . THR A 1 106 ? 23.097 -3.721 16.118 1.00 17.28 955 THR A CA 1
ATOM 802 C C . THR A 1 106 ? 23.025 -5.160 16.612 1.00 20.77 955 THR A C 1
ATOM 803 O O . THR A 1 106 ? 22.743 -5.411 17.787 1.00 18.67 955 THR A O 1
ATOM 807 N N . SER A 1 107 ? 23.260 -6.112 15.712 1.00 14.06 956 SER A N 1
ATOM 808 C CA . SER A 1 107 ? 23.272 -7.519 16.104 1.00 15.74 956 SER A CA 1
ATOM 809 C C . SER A 1 107 ? 24.270 -8.198 15.178 1.00 15.68 956 SER A C 1
ATOM 810 O O . SER A 1 107 ? 24.586 -7.687 14.109 1.00 15.97 956 SER A O 1
ATOM 813 N N . PRO A 1 108 ? 24.749 -9.374 15.568 1.00 15.52 957 PRO A N 1
ATOM 814 C CA . PRO A 1 108 ? 25.737 -10.090 14.768 1.00 12.66 957 PRO A CA 1
ATOM 815 C C . PRO A 1 108 ? 25.238 -11.048 13.723 1.00 14.63 957 PRO A C 1
ATOM 816 O O . PRO A 1 108 ? 24.085 -11.488 13.746 1.00 16.11 957 PRO A O 1
ATOM 820 N N . PRO A 1 109 ? 26.124 -11.392 12.774 1.00 13.32 958 PRO A N 1
ATOM 821 C CA . PRO A 1 109 ? 25.741 -12.349 11.742 1.00 15.35 958 PRO A CA 1
ATOM 822 C C . PRO A 1 109 ? 25.335 -13.554 12.588 1.00 15.12 958 PRO A C 1
ATOM 823 O O . PRO A 1 109 ? 25.902 -13.775 13.662 1.00 14.11 958 PRO A O 1
ATOM 827 N N . LYS A 1 110 ? 24.370 -14.327 12.102 1.00 14.38 959 LYS A N 1
ATOM 828 C CA . LYS A 1 110 ? 23.830 -15.460 12.847 1.00 10.60 959 LYS A CA 1
ATOM 829 C C . LYS A 1 110 ? 24.294 -16.828 12.397 1.00 15.86 959 LYS A C 1
ATOM 830 O O . LYS A 1 110 ? 24.722 -17.000 11.272 1.00 17.66 959 LYS A O 1
ATOM 836 N N . ASP A 1 111 ? 24.195 -17.776 13.319 1.00 16.24 960 ASP A N 1
ATOM 837 C CA . ASP A 1 111 ? 24.491 -19.176 13.066 1.00 20.31 960 ASP A CA 1
ATOM 838 C C . ASP A 1 111 ? 25.743 -19.430 12.245 1.00 19.31 960 ASP A C 1
ATOM 839 O O . ASP A 1 111 ? 25.713 -20.078 11.187 1.00 19.27 960 ASP A O 1
ATOM 844 N N . VAL A 1 112 ? 26.861 -18.946 12.780 1.00 16.79 961 VAL A N 1
ATOM 845 C CA . VAL A 1 112 ? 28.141 -19.089 12.109 1.00 14.85 961 VAL A CA 1
ATOM 846 C C . VAL A 1 112 ? 28.658 -20.513 12.233 1.00 18.15 961 VAL A C 1
ATOM 847 O O . VAL A 1 112 ? 28.634 -21.091 13.312 1.00 17.76 961 VAL A O 1
ATOM 851 N N . THR A 1 113 ? 29.097 -21.084 11.119 1.00 17.37 962 THR A N 1
ATOM 852 C CA . THR A 1 113 ? 29.693 -22.415 11.162 1.00 18.31 962 THR A CA 1
ATOM 853 C C . THR A 1 113 ? 30.967 -22.404 10.328 1.00 18.67 962 THR A C 1
ATOM 854 O O . THR A 1 113 ? 31.136 -21.582 9.419 1.00 16.26 962 THR A O 1
ATOM 858 N N . VAL A 1 114 ? 31.860 -23.320 10.661 1.00 22.38 963 VAL A N 1
ATOM 859 C CA . VAL A 1 114 ? 33.130 -23.456 9.957 1.00 24.76 963 VAL A CA 1
ATOM 860 C C . VAL A 1 114 ? 33.351 -24.938 9.718 1.00 26.41 963 VAL A C 1
ATOM 861 O O . VAL A 1 114 ? 33.188 -25.725 10.638 1.00 22.58 963 VAL A O 1
ATOM 865 N N . VAL A 1 115 ? 33.689 -25.314 8.485 1.00 25.21 964 VAL A N 1
ATOM 866 C CA . VAL A 1 115 ? 33.981 -26.712 8.155 1.00 27.86 964 VAL A CA 1
ATOM 867 C C . VAL A 1 115 ? 35.167 -26.793 7.193 1.00 30.11 964 VAL A C 1
ATOM 868 O O . VAL A 1 115 ? 35.565 -25.797 6.597 1.00 22.41 964 VAL A O 1
ATOM 872 N N . SER A 1 116 ? 35.745 -27.978 7.049 1.00 27.39 965 SER A N 1
ATOM 873 C CA . SER A 1 116 ? 36.872 -28.129 6.138 1.00 24.92 965 SER A CA 1
ATOM 874 C C . SER A 1 116 ? 36.348 -28.209 4.727 1.00 28.14 965 SER A C 1
ATOM 875 O O . SER A 1 116 ? 35.215 -28.640 4.501 1.00 29.75 965 SER A O 1
ATOM 878 N N . LYS A 1 117 ? 37.162 -27.770 3.772 1.00 26.05 966 LYS A N 1
ATOM 879 C CA . LYS A 1 117 ? 36.784 -27.894 2.374 1.00 21.77 966 LYS A CA 1
ATOM 880 C C . LYS A 1 117 ? 37.218 -29.315 2.018 1.00 26.54 966 LYS A C 1
ATOM 881 O O . LYS A 1 117 ? 38.350 -29.699 2.293 1.00 27.78 966 LYS A O 1
ATOM 887 N N . GLU A 1 118 ? 36.329 -30.097 1.428 1.00 30.85 967 GLU A N 1
ATOM 888 C CA . GLU A 1 118 ? 36.682 -31.471 1.089 1.00 38.82 967 GLU A CA 1
ATOM 889 C C . GLU A 1 118 ? 37.871 -31.546 0.148 1.00 37.29 967 GLU A C 1
ATOM 890 O O . GLU A 1 118 ? 37.883 -30.901 -0.898 1.00 35.19 967 GLU A O 1
ATOM 896 N N . GLY A 1 119 ? 38.875 -32.330 0.529 1.00 36.39 968 GLY A N 1
ATOM 897 C CA . GLY A 1 119 ? 40.038 -32.485 -0.323 1.00 32.28 968 GLY A CA 1
ATOM 898 C C . GLY A 1 119 ? 41.045 -31.362 -0.239 1.00 36.55 968 GLY A C 1
ATOM 899 O O . GLY A 1 119 ? 42.068 -31.409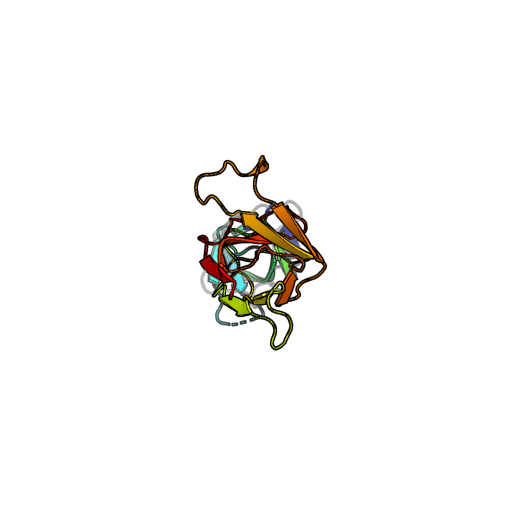 -0.913 1.00 34.85 968 GLY A O 1
ATOM 900 N N . LYS A 1 120 ? 40.759 -30.349 0.575 1.00 29.46 969 LYS A N 1
ATOM 901 C CA . LYS A 1 120 ? 41.673 -29.226 0.746 1.00 29.83 969 LYS A CA 1
ATOM 902 C C . LYS A 1 120 ? 41.721 -28.965 2.241 1.00 32.35 969 LYS A C 1
ATOM 903 O O . LYS A 1 120 ? 41.081 -28.039 2.741 1.00 27.06 969 LYS A O 1
ATOM 909 N N . PRO A 1 121 ? 42.494 -29.782 2.977 1.00 32.01 970 PRO A N 1
ATOM 910 C CA . PRO A 1 121 ? 42.650 -29.692 4.433 1.00 31.52 970 PRO A CA 1
ATOM 911 C C . PRO A 1 121 ? 43.141 -28.378 5.026 1.00 27.15 970 PRO A C 1
ATOM 912 O O . PRO A 1 121 ? 42.914 -28.111 6.204 1.00 28.26 970 PRO A O 1
ATOM 916 N N . LYS A 1 122 ? 43.826 -27.558 4.240 1.00 27.22 971 LYS A N 1
ATOM 917 C CA . LYS A 1 122 ? 44.294 -26.271 4.763 1.00 25.55 971 LYS A CA 1
ATOM 918 C C . LYS A 1 122 ? 43.264 -25.182 4.506 1.00 20.36 971 LYS A C 1
ATOM 919 O O . LYS A 1 122 ? 43.490 -24.014 4.839 1.00 22.07 971 LYS A O 1
ATOM 925 N N . THR A 1 123 ? 42.142 -25.573 3.911 1.00 23.56 972 THR A N 1
ATOM 926 C CA . THR A 1 123 ? 41.084 -24.624 3.571 1.00 20.72 972 THR A CA 1
ATOM 927 C C . THR A 1 123 ? 39.796 -24.878 4.331 1.00 25.91 972 THR A C 1
ATOM 928 O O . THR A 1 123 ? 39.383 -26.023 4.541 1.00 21.65 972 THR A O 1
ATOM 932 N N . ILE A 1 124 ? 39.168 -23.799 4.767 1.00 21.61 973 ILE A N 1
ATOM 933 C CA . ILE A 1 124 ? 37.904 -23.936 5.458 1.00 18.07 973 ILE A CA 1
ATOM 934 C C . ILE A 1 124 ? 36.849 -23.099 4.764 1.00 24.29 973 ILE A C 1
ATOM 935 O O . ILE A 1 124 ? 37.174 -22.192 3.976 1.00 18.86 973 ILE A O 1
ATOM 940 N N . ILE A 1 125 ? 35.588 -23.433 5.035 1.00 20.28 974 ILE A N 1
ATOM 941 C CA . ILE A 1 125 ? 34.443 -22.719 4.483 1.00 19.48 974 ILE A CA 1
ATOM 942 C C . ILE A 1 125 ? 33.612 -22.184 5.645 1.00 23.14 974 ILE A C 1
ATOM 943 O O . ILE A 1 125 ? 33.158 -22.934 6.498 1.00 19.82 974 ILE A O 1
ATOM 948 N N . VAL A 1 126 ? 33.430 -20.871 5.678 1.00 17.47 975 VAL A N 1
ATOM 949 C CA . VAL A 1 126 ? 32.657 -20.243 6.732 1.00 14.33 975 VAL A CA 1
ATOM 950 C C . VAL A 1 126 ? 31.271 -19.941 6.160 1.00 17.76 975 VAL A C 1
ATOM 951 O O . VAL A 1 126 ? 31.155 -19.518 5.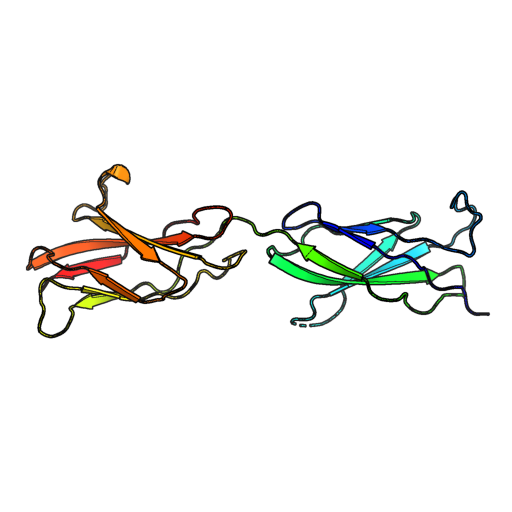025 1.00 17.85 975 VAL A O 1
ATOM 955 N N . ASN A 1 127 ? 30.218 -20.187 6.936 1.00 16.68 976 ASN A N 1
ATOM 956 C CA . ASN A 1 127 ? 28.854 -19.908 6.492 1.00 15.77 976 ASN A CA 1
ATOM 957 C C . ASN A 1 127 ? 28.149 -19.161 7.608 1.00 15.39 976 ASN A C 1
ATOM 958 O O . ASN A 1 127 ? 28.486 -19.331 8.761 1.00 14.96 976 ASN A O 1
ATOM 963 N N . TRP A 1 128 ? 27.182 -18.324 7.254 1.00 14.36 977 TRP A N 1
ATOM 964 C CA . TRP A 1 128 ? 26.432 -17.584 8.265 1.00 14.71 977 TRP A CA 1
ATOM 965 C C . TRP A 1 128 ? 25.136 -17.057 7.673 1.00 17.48 977 TRP A C 1
ATOM 966 O O . TRP A 1 128 ? 24.839 -17.295 6.496 1.00 17.21 977 TRP A O 1
ATOM 977 N N . GLN A 1 129 ? 24.347 -16.385 8.510 1.00 16.32 978 GLN A N 1
ATOM 978 C CA . GLN A 1 129 ? 23.091 -15.768 8.090 1.00 16.08 978 GLN A CA 1
ATOM 979 C C . GLN A 1 129 ? 23.165 -14.290 8.455 1.00 12.67 978 GLN A C 1
ATOM 980 O O . GLN A 1 129 ? 23.946 -13.888 9.317 1.00 13.08 978 GLN A O 1
ATOM 986 N N . PRO A 1 130 ? 22.365 -13.453 7.787 1.00 15.74 979 PRO A N 1
ATOM 987 C CA . PRO A 1 130 ? 22.390 -12.007 8.079 1.00 15.34 979 PRO A CA 1
ATOM 988 C C . PRO A 1 130 ? 21.962 -11.681 9.485 1.00 19.26 979 PRO A C 1
ATOM 989 O O . PRO A 1 130 ? 21.201 -12.435 10.126 1.00 17.20 979 PRO A O 1
ATOM 993 N N . PRO A 1 131 ? 22.464 -10.566 10.007 1.00 17.03 980 PRO A N 1
ATOM 994 C CA . PRO A 1 131 ? 22.069 -10.195 11.359 1.00 14.22 980 PRO A CA 1
ATOM 995 C C . PRO A 1 131 ? 20.571 -9.844 11.359 1.00 17.13 980 PRO A C 1
ATOM 996 O O . PRO A 1 131 ? 20.050 -9.334 10.365 1.00 16.57 980 PRO A O 1
ATOM 1000 N N . SER A 1 132 ? 19.882 -10.133 12.460 1.00 16.34 981 SER A N 1
ATOM 1001 C CA . SER A 1 132 ? 18.449 -9.791 12.590 1.00 18.18 981 SER A CA 1
ATOM 1002 C C . SER A 1 132 ? 18.259 -8.267 12.546 1.00 23.36 981 SER A C 1
ATOM 1003 O O . SER A 1 132 ? 17.336 -7.745 11.926 1.00 21.67 981 SER A O 1
ATOM 1006 N N . GLU A 1 133 ? 19.142 -7.561 13.234 1.00 16.57 982 GLU A N 1
ATOM 1007 C CA . GLU A 1 133 ? 19.082 -6.111 13.268 1.00 15.82 982 GLU A CA 1
ATOM 1008 C C . GLU A 1 133 ? 20.103 -5.541 12.275 1.00 13.58 982 GLU A C 1
ATOM 1009 O O . GLU A 1 133 ? 21.048 -4.853 12.662 1.00 16.50 982 GLU A O 1
ATOM 1015 N N . ALA A 1 134 ? 19.909 -5.821 10.989 1.00 13.03 983 ALA A N 1
ATOM 1016 C CA . ALA A 1 134 ? 20.822 -5.298 9.947 1.00 16.55 983 ALA A CA 1
ATOM 1017 C C . ALA A 1 134 ? 20.766 -3.766 9.903 1.00 14.34 983 ALA A C 1
ATOM 1018 O O . ALA A 1 134 ? 21.778 -3.104 9.647 1.00 15.15 983 ALA A O 1
ATOM 1020 N N . ASN A 1 135 ? 19.558 -3.234 10.107 1.00 16.04 984 ASN A N 1
ATOM 1021 C CA . ASN A 1 135 ? 19.273 -1.797 10.164 1.00 16.25 984 ASN A CA 1
ATOM 1022 C C . ASN A 1 135 ? 19.633 -1.006 8.898 1.00 20.21 984 ASN A C 1
ATOM 1023 O O . ASN A 1 135 ? 19.749 0.215 8.941 1.00 17.12 984 ASN A O 1
ATOM 1028 N N . GLY A 1 136 ? 19.811 -1.705 7.790 1.00 15.44 985 GLY A N 1
ATOM 1029 C CA . GLY A 1 136 ? 20.176 -1.061 6.533 1.00 13.48 985 GLY A CA 1
ATOM 1030 C C . GLY A 1 136 ? 20.597 -2.148 5.559 1.00 16.62 985 GLY A C 1
ATOM 1031 O O . GLY A 1 136 ? 20.675 -3.308 5.947 1.00 17.24 985 GLY A O 1
ATOM 1032 N N . LYS A 1 137 ? 20.861 -1.781 4.311 1.00 12.91 986 LYS A N 1
ATOM 1033 C CA . LYS A 1 137 ? 21.273 -2.749 3.300 1.00 15.15 986 LYS A CA 1
ATOM 1034 C C . LYS A 1 137 ? 22.665 -3.256 3.656 1.00 14.01 986 LYS A C 1
ATOM 1035 O O . LYS A 1 137 ? 23.603 -2.471 3.790 1.00 16.31 986 LYS A O 1
ATOM 1041 N N . ILE A 1 138 ? 22.805 -4.563 3.853 1.00 16.37 987 ILE A N 1
ATOM 1042 C CA . ILE A 1 138 ? 24.130 -5.100 4.175 1.00 14.72 987 ILE A CA 1
ATOM 1043 C C . ILE A 1 138 ? 25.034 -4.979 2.947 1.00 15.09 987 ILE A C 1
ATOM 1044 O O . ILE A 1 138 ? 24.647 -5.354 1.848 1.00 19.32 987 ILE A O 1
ATOM 1049 N N . THR A 1 139 ? 26.236 -4.456 3.127 1.00 12.81 988 THR A N 1
ATOM 1050 C CA . THR A 1 139 ? 27.144 -4.262 2.005 1.00 12.04 988 THR A CA 1
ATOM 1051 C C . THR A 1 139 ? 28.334 -5.231 2.032 1.00 20.01 988 THR A C 1
ATOM 1052 O O . THR A 1 139 ? 29.115 -5.303 1.090 1.00 17.35 988 THR A O 1
ATOM 1056 N N . GLY A 1 140 ? 28.486 -5.954 3.133 1.00 18.37 989 GLY A N 1
ATOM 1057 C CA . GLY A 1 140 ? 29.584 -6.890 3.234 1.00 18.38 989 GLY A CA 1
ATOM 1058 C C . GLY A 1 140 ? 29.757 -7.376 4.657 1.00 19.41 989 GLY A C 1
ATOM 1059 O O . GLY A 1 140 ? 28.979 -7.026 5.545 1.00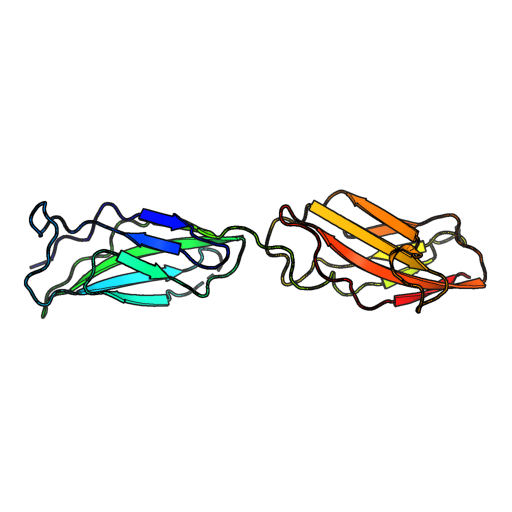 14.98 989 GLY A O 1
ATOM 1060 N N . TYR A 1 141 ? 30.769 -8.204 4.868 1.00 15.52 990 TYR A N 1
ATOM 1061 C CA . TYR A 1 141 ? 31.065 -8.704 6.200 1.00 15.89 990 TYR A CA 1
ATOM 1062 C C . TYR A 1 141 ? 32.582 -8.693 6.368 1.00 16.69 990 TYR A C 1
ATOM 1063 O O . TYR A 1 141 ? 33.316 -8.571 5.392 1.00 19.07 990 TYR A O 1
ATOM 1072 N N . ILE A 1 142 ? 33.050 -8.778 7.609 1.00 15.86 991 ILE A N 1
ATOM 1073 C CA . ILE A 1 142 ? 34.468 -8.934 7.843 1.00 14.54 991 ILE A CA 1
ATOM 1074 C C . ILE A 1 142 ? 34.628 -10.134 8.749 1.00 14.81 991 ILE A C 1
ATOM 1075 O O . ILE A 1 142 ? 33.996 -10.202 9.804 1.00 14.15 991 ILE A O 1
ATOM 1080 N N . ILE A 1 143 ? 35.438 -11.100 8.322 1.00 15.04 992 ILE A N 1
ATOM 1081 C CA . ILE A 1 143 ? 35.712 -12.298 9.126 1.00 15.81 992 ILE A CA 1
ATOM 1082 C C . ILE A 1 143 ? 37.078 -12.098 9.751 1.00 14.69 992 ILE A C 1
ATOM 1083 O O . ILE A 1 143 ? 37.986 -11.581 9.100 1.00 15.54 992 ILE A O 1
ATOM 1088 N N . TYR A 1 144 ? 37.201 -12.476 11.022 1.00 14.63 993 TYR A N 1
ATOM 1089 C CA . TYR A 1 144 ? 38.464 -12.376 11.761 1.00 20.48 993 TYR A CA 1
ATOM 1090 C C . TYR A 1 144 ? 38.790 -13.762 12.275 1.00 14.53 993 TYR A C 1
ATOM 1091 O O . TYR A 1 144 ? 37.893 -14.462 12.707 1.00 15.48 993 TYR A O 1
ATOM 1100 N N . TYR A 1 145 ? 40.054 -14.182 12.219 1.00 16.07 994 TYR A N 1
ATOM 1101 C CA . TYR A 1 145 ? 40.390 -15.483 12.764 1.00 18.41 994 TYR A CA 1
ATOM 1102 C C . TYR A 1 145 ? 41.756 -15.433 13.467 1.00 20.20 994 TYR A C 1
ATOM 1103 O O . TYR A 1 145 ? 42.604 -14.593 13.158 1.00 17.81 994 TYR A O 1
ATOM 1112 N N . SER A 1 146 ? 41.944 -16.329 14.424 1.00 20.99 995 SER A N 1
ATOM 1113 C CA . SER A 1 146 ? 43.161 -16.360 15.213 1.00 21.78 995 SER A CA 1
ATOM 1114 C C . SER A 1 146 ? 43.394 -17.730 15.807 1.00 27.11 995 SER A C 1
ATOM 1115 O O . SER A 1 146 ? 42.472 -18.541 15.890 1.00 24.67 995 SER A O 1
ATOM 1118 N N . THR A 1 147 ? 44.638 -17.998 16.206 1.00 28.54 996 THR A N 1
ATOM 1119 C CA . THR A 1 147 ? 44.952 -19.281 16.835 1.00 30.80 996 THR A CA 1
ATOM 1120 C C . THR A 1 147 ? 44.929 -19.046 18.342 1.00 30.92 996 THR A C 1
ATOM 1121 O O . THR A 1 147 ? 45.102 -19.964 19.131 1.00 36.40 996 THR A O 1
ATOM 1125 N N . ASP A 1 148 ? 44.698 -17.799 18.729 1.00 34.17 997 ASP A N 1
ATOM 1126 C CA . ASP A 1 148 ? 44.661 -17.415 20.135 1.00 37.33 997 ASP A CA 1
ATOM 1127 C C . ASP A 1 148 ? 43.395 -16.622 20.449 1.00 34.02 997 ASP A C 1
ATOM 1128 O O . ASP A 1 148 ? 43.318 -15.432 20.153 1.00 33.58 997 ASP A O 1
ATOM 1133 N N . VAL A 1 149 ? 42.414 -17.270 21.078 1.00 42.11 998 VAL A N 1
ATOM 1134 C CA . VAL A 1 149 ? 41.146 -16.597 21.385 1.00 42.56 998 VAL A CA 1
ATOM 1135 C C . VAL A 1 149 ? 41.250 -15.301 22.150 1.00 43.38 998 VAL A C 1
ATOM 1136 O O . VAL A 1 149 ? 40.395 -14.432 22.011 1.00 42.20 998 VAL A O 1
ATOM 1140 N N . ASN A 1 150 ? 42.289 -15.168 22.964 1.00 40.07 999 ASN A N 1
ATOM 1141 C CA . ASN A 1 150 ? 42.432 -13.971 23.768 1.00 37.26 999 ASN A CA 1
ATOM 1142 C C . ASN A 1 150 ? 43.200 -12.860 23.101 1.00 36.85 999 ASN A C 1
ATOM 1143 O O . ASN A 1 150 ? 43.354 -11.787 23.670 1.00 37.70 999 ASN A O 1
ATOM 1148 N N . ALA A 1 151 ? 43.679 -13.102 21.890 1.00 32.70 1000 ALA A N 1
ATOM 1149 C CA . ALA A 1 151 ? 44.417 -12.071 21.191 1.00 31.26 1000 ALA A CA 1
ATOM 1150 C C . ALA A 1 151 ? 43.550 -10.840 21.018 1.00 30.37 1000 ALA A C 1
ATOM 1151 O O . ALA A 1 151 ? 42.353 -10.949 20.771 1.00 32.90 1000 ALA A O 1
ATOM 1153 N N . GLU A 1 152 ? 44.167 -9.670 21.143 1.00 34.45 1001 GLU A N 1
ATOM 1154 C CA . GLU A 1 152 ? 43.478 -8.403 20.953 1.00 38.45 1001 GLU A CA 1
ATOM 1155 C C . GLU A 1 152 ? 43.103 -8.392 19.485 1.00 34.54 1001 GLU A C 1
ATOM 1156 O O . GLU A 1 152 ? 43.756 -9.037 18.665 1.00 31.59 1001 GLU A O 1
ATOM 1162 N N . ILE A 1 153 ? 42.068 -7.643 19.147 1.00 34.24 1002 ILE A N 1
ATOM 1163 C CA . ILE A 1 153 ? 41.571 -7.637 17.777 1.00 35.07 1002 ILE A CA 1
ATOM 1164 C C . ILE A 1 153 ? 42.558 -7.305 16.665 1.00 34.82 1002 ILE A C 1
ATOM 1165 O O . ILE A 1 153 ? 42.527 -7.936 15.608 1.00 31.40 1002 ILE A O 1
ATOM 1170 N N . HIS A 1 154 ? 43.439 -6.335 16.890 1.00 35.60 1003 HIS A N 1
ATOM 1171 C CA . HIS A 1 154 ? 44.408 -5.957 15.868 1.00 37.94 1003 HIS A CA 1
ATOM 1172 C C . HIS A 1 154 ? 45.351 -7.104 15.508 1.00 33.37 1003 HIS A C 1
ATOM 1173 O O . HIS A 1 154 ? 46.044 -7.056 14.502 1.00 35.61 1003 HIS A O 1
ATOM 1180 N N . ASP A 1 155 ? 45.364 -8.149 16.325 1.00 31.63 1004 ASP A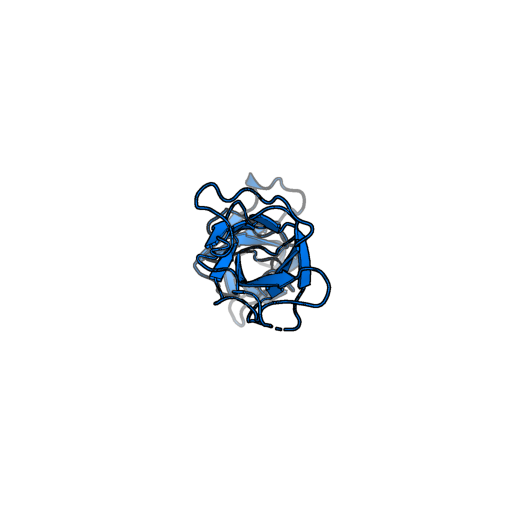 N 1
ATOM 1181 C CA . ASP A 1 155 ? 46.227 -9.290 16.057 1.00 29.49 1004 ASP A CA 1
ATOM 1182 C C . ASP A 1 155 ? 45.527 -10.462 15.353 1.00 25.15 1004 ASP A C 1
ATOM 1183 O O . ASP A 1 155 ? 46.185 -11.425 14.980 1.00 23.64 1004 ASP A O 1
ATOM 1188 N N . TRP A 1 156 ? 44.205 -10.384 15.179 1.00 24.62 1005 TRP A N 1
ATOM 1189 C CA . TRP A 1 156 ? 43.471 -11.437 14.454 1.00 24.63 1005 TRP A CA 1
ATOM 1190 C C . TRP A 1 156 ? 43.692 -11.156 12.968 1.00 26.58 1005 TRP A C 1
ATOM 1191 O O . TRP A 1 156 ? 43.946 -10.019 12.584 1.00 28.77 1005 TRP A O 1
ATOM 1202 N N . VAL A 1 157 ? 43.582 -12.185 12.136 1.00 22.66 1006 VAL A N 1
ATOM 1203 C CA . VAL A 1 157 ? 43.781 -12.026 10.704 1.00 20.45 1006 VAL A CA 1
ATOM 1204 C C . VAL A 1 157 ? 42.459 -11.597 10.083 1.00 23.36 1006 VAL A C 1
ATOM 1205 O O . VAL A 1 157 ? 41.409 -12.128 10.444 1.00 17.09 1006 VAL A O 1
ATOM 1209 N N . ILE A 1 158 ? 42.514 -10.647 9.151 1.00 18.58 1007 ILE A N 1
ATOM 1210 C CA . ILE A 1 158 ? 41.298 -10.120 8.542 1.00 21.28 1007 ILE A CA 1
ATOM 1211 C C . ILE A 1 158 ? 40.986 -10.674 7.169 1.00 19.34 1007 ILE A C 1
ATOM 1212 O O . ILE A 1 158 ? 41.855 -10.698 6.291 1.00 20.44 1007 ILE A O 1
ATOM 1217 N N . GLU A 1 159 ? 39.741 -11.115 6.991 1.00 19.40 1008 GLU A N 1
ATOM 1218 C CA . GLU A 1 159 ? 39.248 -11.638 5.709 1.00 18.07 1008 GLU A CA 1
ATOM 1219 C C . GLU A 1 159 ? 37.949 -10.919 5.347 1.00 20.40 1008 GLU A C 1
ATOM 1220 O O . GLU A 1 159 ? 36.873 -11.286 5.805 1.00 16.45 1008 GLU A O 1
ATOM 1226 N N . PRO A 1 160 ? 38.036 -9.862 4.530 1.00 19.06 1009 PRO A N 1
ATOM 1227 C CA . PRO A 1 160 ? 36.829 -9.139 4.151 1.00 22.28 1009 PRO A CA 1
ATOM 1228 C C . PRO A 1 160 ? 36.023 -9.923 3.127 1.00 20.88 1009 PRO A C 1
ATOM 1229 O O . PRO A 1 160 ? 36.587 -10.656 2.315 1.00 21.50 1009 PRO A O 1
ATOM 1233 N N . VAL A 1 161 ? 34.708 -9.772 3.200 1.00 21.76 1010 VAL A N 1
ATOM 1234 C CA . VAL A 1 161 ? 33.775 -10.397 2.263 1.00 21.09 1010 VAL A CA 1
ATOM 1235 C C . VAL A 1 161 ? 32.950 -9.251 1.647 1.00 24.51 1010 VAL A C 1
ATOM 1236 O O . VAL A 1 161 ? 32.311 -8.485 2.355 1.00 17.19 1010 VAL A O 1
ATOM 1240 N N . VAL A 1 162 ? 32.974 -9.128 0.327 1.00 25.48 1011 VAL A N 1
ATOM 1241 C CA . VAL A 1 162 ? 32.233 -8.054 -0.357 1.00 21.84 1011 VAL A CA 1
ATOM 1242 C C . VAL A 1 162 ? 30.812 -8.462 -0.734 1.00 25.38 1011 VAL A C 1
ATOM 1243 O O . VAL A 1 162 ? 30.598 -9.552 -1.250 1.00 32.00 1011 VAL A O 1
ATOM 1247 N N . GLY A 1 163 ? 29.839 -7.595 -0.451 1.00 25.08 1012 GLY A N 1
ATOM 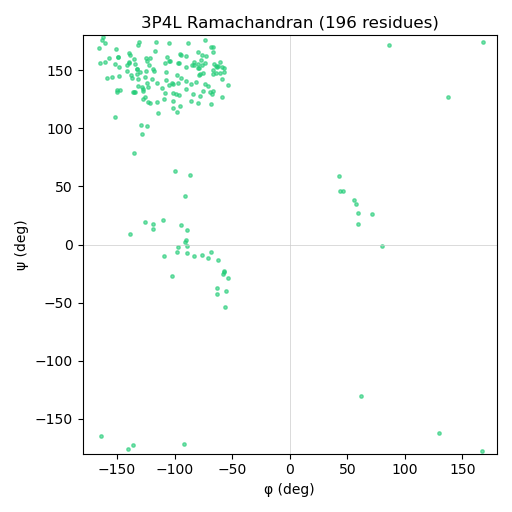1248 C CA . GLY A 1 163 ? 28.450 -7.894 -0.771 1.00 26.23 1012 GLY A CA 1
ATOM 1249 C C . GLY A 1 163 ? 27.768 -8.688 0.320 1.00 26.60 1012 GLY A C 1
ATOM 1250 O O . GLY A 1 163 ? 28.427 -9.120 1.259 1.00 27.97 1012 GLY A O 1
ATOM 1251 N N . ASN A 1 164 ? 26.456 -8.879 0.223 1.00 27.98 1013 ASN A N 1
ATOM 1252 C CA . ASN A 1 164 ? 25.75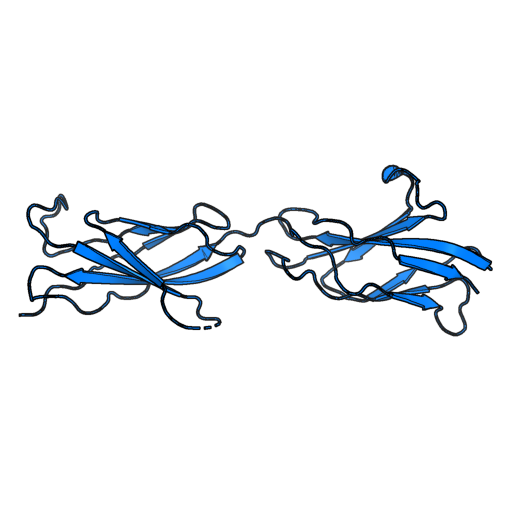9 -9.645 1.254 1.00 28.62 1013 ASN A CA 1
ATOM 1253 C C . ASN A 1 164 ? 25.814 -11.143 0.933 1.00 30.08 1013 ASN A C 1
ATOM 1254 O O . ASN A 1 164 ? 24.793 -11.801 0.741 1.00 34.18 1013 ASN A O 1
ATOM 1259 N N . ARG A 1 165 ? 27.037 -11.661 0.846 1.00 24.69 1014 ARG A N 1
ATOM 1260 C CA . ARG A 1 165 ? 27.270 -13.090 0.599 1.00 24.59 1014 ARG A CA 1
ATOM 1261 C C . ARG A 1 165 ? 27.164 -13.747 1.967 1.00 26.21 1014 ARG A C 1
ATOM 1262 O O . ARG A 1 165 ? 27.386 -13.090 2.978 1.00 25.22 1014 ARG A O 1
ATOM 1270 N N . LEU A 1 166 ? 26.861 -15.045 2.005 1.00 20.86 1015 LEU A N 1
ATOM 1271 C CA . LEU A 1 166 ? 26.701 -15.750 3.269 1.00 16.85 1015 LEU A CA 1
ATOM 1272 C C . LEU A 1 166 ? 27.701 -16.896 3.432 1.00 17.67 1015 LEU A C 1
ATOM 1273 O O . LEU A 1 166 ? 27.558 -17.744 4.310 1.00 15.18 1015 LEU A O 1
ATOM 1278 N N . THR A 1 167 ? 28.721 -16.916 2.577 1.00 14.06 1016 THR A N 1
ATOM 1279 C CA . THR A 1 167 ? 29.760 -17.935 2.673 1.00 18.51 1016 THR A CA 1
ATOM 1280 C C . THR A 1 167 ? 31.085 -17.354 2.198 1.00 17.03 1016 THR A C 1
ATOM 1281 O O . THR A 1 167 ? 31.125 -16.404 1.407 1.00 17.92 1016 THR A O 1
ATOM 1285 N N . HIS A 1 168 ? 32.173 -17.906 2.717 1.00 16.99 1017 HIS A N 1
ATOM 1286 C CA . HIS A 1 168 ? 33.508 -17.443 2.349 1.00 17.45 1017 HIS A CA 1
ATOM 1287 C C . HIS A 1 168 ? 34.517 -18.548 2.648 1.00 19.14 1017 HIS A C 1
ATOM 1288 O O . HIS A 1 168 ? 34.378 -19.238 3.654 1.00 17.79 1017 HIS A O 1
ATOM 1295 N N . GLN A 1 169 ? 35.530 -18.693 1.790 1.00 15.52 1018 GLN A N 1
ATOM 1296 C CA . GLN A 1 169 ? 36.579 -19.687 1.986 1.00 17.67 1018 GLN A CA 1
ATOM 1297 C C . GLN A 1 169 ? 37.870 -19.011 2.409 1.00 20.01 1018 GLN A C 1
ATOM 1298 O O . GLN A 1 169 ? 38.196 -17.913 1.922 1.00 15.75 1018 GLN A O 1
ATOM 1304 N N . ILE A 1 170 ? 38.602 -19.656 3.323 1.00 13.95 1019 ILE A N 1
ATOM 1305 C CA . ILE A 1 170 ? 39.870 -19.134 3.804 1.00 17.39 1019 ILE A CA 1
ATOM 1306 C C . ILE A 1 170 ? 40.911 -20.245 3.587 1.00 22.79 1019 ILE A C 1
ATOM 1307 O O . ILE A 1 170 ? 40.730 -21.379 4.022 1.00 17.11 1019 ILE A O 1
ATOM 1312 N N . GLN A 1 171 ? 41.996 -19.899 2.907 1.00 21.08 1020 GLN A N 1
ATOM 1313 C CA . GLN A 1 171 ? 43.040 -20.867 2.563 1.00 18.34 1020 GLN A CA 1
ATOM 1314 C C . GLN A 1 171 ? 44.291 -20.748 3.385 1.00 18.81 1020 GLN A C 1
ATOM 1315 O O . GLN A 1 171 ? 44.477 -19.805 4.154 1.00 20.90 1020 GLN A O 1
ATOM 1321 N N . GLU A 1 172 ? 45.173 -21.717 3.146 1.00 19.91 1021 GLU A N 1
ATOM 1322 C CA . GLU A 1 172 ? 46.488 -21.767 3.747 1.00 21.16 1021 GLU A CA 1
ATOM 1323 C C . GLU A 1 172 ? 46.574 -21.735 5.265 1.00 20.31 1021 GLU A C 1
ATOM 1324 O O . GLU A 1 172 ? 47.483 -21.121 5.841 1.00 23.57 1021 GLU A O 1
ATOM 1330 N N . LEU A 1 173 ? 45.639 -22.420 5.904 1.00 23.07 1022 LEU A N 1
ATOM 1331 C CA . LEU A 1 173 ? 45.635 -22.499 7.347 1.00 23.41 1022 LEU A CA 1
ATOM 1332 C C . LEU A 1 173 ? 46.602 -23.616 7.733 1.00 27.81 1022 LEU A C 1
ATOM 1333 O O . LEU A 1 173 ? 46.838 -24.526 6.950 1.00 29.33 1022 LEU A O 1
ATOM 1338 N N . THR A 1 174 ? 47.156 -23.525 8.937 1.00 32.35 1023 THR A N 1
ATOM 1339 C CA . THR A 1 174 ? 48.073 -24.540 9.461 1.00 30.63 1023 THR A CA 1
ATOM 1340 C C . THR A 1 174 ? 47.259 -25.779 9.834 1.00 33.99 1023 THR A C 1
ATOM 1341 O O . THR A 1 174 ? 46.175 -25.668 10.409 1.00 29.16 1023 THR A O 1
ATOM 1345 N N . LEU A 1 175 ? 47.770 -26.965 9.525 1.00 30.03 1024 LEU A N 1
ATOM 1346 C CA . LEU A 1 175 ? 47.029 -28.194 9.826 1.00 28.51 1024 LEU A CA 1
ATOM 1347 C C . LEU A 1 175 ? 46.995 -28.541 11.315 1.00 26.80 1024 LEU A C 1
ATOM 1348 O O . LEU A 1 175 ? 47.797 -28.015 12.086 1.00 27.02 1024 LEU A O 1
ATOM 1353 N N . ASP A 1 176 ? 46.052 -29.406 11.700 1.00 30.50 1025 ASP A N 1
ATOM 1354 C CA . ASP A 1 176 ? 45.890 -29.864 13.095 1.00 30.95 1025 ASP A CA 1
ATOM 1355 C C . ASP A 1 176 ? 45.999 -28.711 14.086 1.00 35.14 1025 ASP A C 1
ATOM 1356 O O . ASP A 1 176 ? 46.678 -28.826 15.109 1.00 32.28 1025 ASP A O 1
ATOM 1361 N N . THR A 1 177 ? 45.327 -27.599 13.798 1.00 31.36 1026 THR A N 1
ATOM 1362 C CA . THR A 1 177 ? 45.427 -26.442 14.669 1.00 25.24 1026 THR A CA 1
ATOM 1363 C C . THR A 1 177 ? 44.079 -25.841 15.026 1.00 30.63 1026 THR A C 1
AT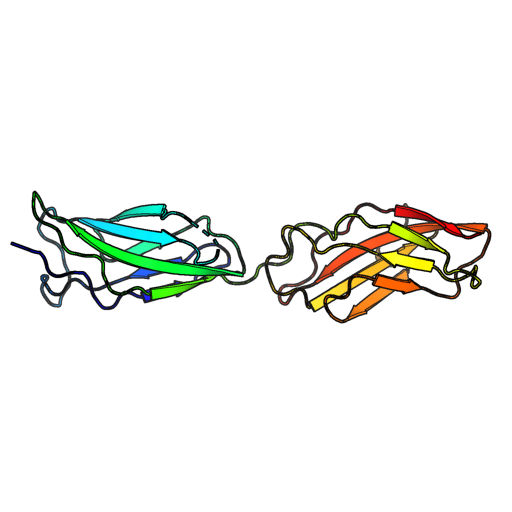OM 1364 O O . THR A 1 177 ? 43.210 -25.701 14.168 1.00 26.46 1026 THR A O 1
ATOM 1368 N N . PRO A 1 178 ? 43.886 -25.493 16.307 1.00 32.03 1027 PRO A N 1
ATOM 1369 C CA . PRO A 1 178 ? 42.607 -24.900 16.700 1.00 30.52 1027 PRO A CA 1
ATOM 1370 C C . PRO A 1 178 ? 42.591 -23.433 16.273 1.00 26.16 1027 PRO A C 1
ATOM 1371 O O . PRO A 1 178 ? 43.515 -22.665 16.579 1.00 24.52 1027 PRO A O 1
ATOM 1375 N N . TYR A 1 179 ? 41.539 -23.059 15.549 1.00 27.48 1028 TYR A N 1
ATOM 1376 C CA . TYR A 1 179 ? 41.362 -21.694 15.080 1.00 21.52 1028 TYR A CA 1
ATOM 1377 C C . TYR A 1 179 ? 40.027 -21.169 15.617 1.00 19.38 1028 TYR A C 1
ATOM 1378 O O . TYR A 1 179 ? 39.126 -21.953 15.904 1.00 19.91 1028 TYR A O 1
ATOM 1387 N N . TYR A 1 180 ? 39.927 -19.848 15.743 1.00 18.09 1029 TYR A N 1
ATOM 1388 C CA . TYR A 1 180 ? 38.723 -19.172 16.238 1.00 16.98 1029 TYR A CA 1
ATOM 1389 C C . TYR A 1 180 ? 38.305 -18.207 15.158 1.00 19.17 1029 TYR A C 1
ATOM 1390 O O . TYR A 1 180 ? 39.145 -17.505 14.607 1.00 19.24 1029 TYR A O 1
ATOM 1399 N N . PHE A 1 181 ? 37.005 -18.173 14.871 1.00 17.00 1030 PHE A N 1
ATOM 1400 C CA . PHE A 1 181 ? 36.476 -17.302 13.829 1.00 16.71 1030 PHE A CA 1
ATOM 1401 C C . PHE A 1 181 ? 35.315 -16.453 14.316 1.00 13.92 1030 PHE A C 1
ATOM 1402 O O . PHE A 1 181 ? 34.444 -16.947 15.015 1.00 15.72 1030 PHE A O 1
ATOM 1410 N N . LYS A 1 182 ? 35.324 -15.170 13.965 1.00 13.85 1031 LYS A N 1
ATOM 1411 C CA . LYS A 1 182 ? 34.201 -14.307 14.316 1.00 13.11 1031 LYS A CA 1
ATOM 1412 C C . LYS A 1 182 ? 33.911 -13.411 13.147 1.00 16.82 1031 LYS A C 1
ATOM 1413 O O . LYS A 1 182 ? 34.770 -13.180 12.298 1.00 18.66 1031 LYS A O 1
ATOM 1419 N N . ILE A 1 183 ? 32.685 -12.906 13.083 1.00 17.06 1032 ILE A N 1
ATOM 1420 C CA . ILE A 1 183 ? 32.299 -12.089 11.950 1.00 12.47 1032 ILE A CA 1
ATOM 1421 C C . ILE A 1 183 ? 31.432 -10.924 12.352 1.00 11.98 1032 ILE A C 1
ATOM 1422 O O . ILE A 1 183 ? 30.665 -11.016 13.298 1.00 13.80 1032 ILE A O 1
ATOM 1427 N N . GLN A 1 184 ? 31.544 -9.833 11.604 1.00 15.87 1033 GLN A N 1
ATOM 1428 C CA . GLN A 1 184 ? 30.697 -8.686 11.846 1.00 12.82 1033 GLN A CA 1
ATOM 1429 C C . GLN A 1 184 ? 30.142 -8.231 10.497 1.00 16.79 1033 GLN A C 1
ATOM 1430 O O . GLN A 1 184 ? 30.760 -8.450 9.437 1.00 14.06 1033 GLN A O 1
ATOM 1436 N N . ALA A 1 185 ? 28.954 -7.629 10.529 1.00 13.36 1034 ALA A N 1
ATOM 1437 C CA . ALA A 1 185 ? 28.305 -7.174 9.302 1.00 14.53 1034 ALA A CA 1
ATOM 1438 C C . ALA A 1 185 ? 28.570 -5.699 9.054 1.00 18.53 1034 ALA A C 1
ATOM 1439 O O . ALA A 1 185 ? 28.830 -4.959 9.986 1.00 16.69 1034 ALA A O 1
ATOM 1441 N N . ARG A 1 186 ? 28.477 -5.274 7.795 1.00 15.64 1035 ARG A N 1
ATOM 1442 C CA . ARG A 1 186 ? 28.674 -3.870 7.456 1.00 15.71 1035 ARG A CA 1
ATOM 1443 C C . ARG A 1 186 ? 27.492 -3.303 6.664 1.00 13.12 1035 ARG A C 1
ATOM 1444 O O . ARG A 1 186 ? 26.866 -4.021 5.896 1.00 15.42 1035 ARG A O 1
ATOM 1452 N N . ASN A 1 187 ? 27.161 -2.035 6.899 1.00 14.80 1036 ASN A N 1
ATOM 1453 C CA . ASN A 1 187 ? 26.175 -1.347 6.082 1.00 16.07 1036 ASN A CA 1
ATOM 1454 C C . ASN A 1 187 ? 26.720 0.090 5.883 1.00 16.26 1036 ASN A C 1
ATOM 1455 O O . ASN A 1 187 ? 27.844 0.378 6.308 1.00 15.44 1036 ASN A O 1
ATOM 1460 N N . SER A 1 188 ? 25.965 0.965 5.227 1.00 17.25 1037 SER A N 1
ATOM 1461 C CA . SER A 1 188 ? 26.471 2.310 4.935 1.00 14.76 1037 SER A CA 1
ATOM 1462 C C . SER A 1 188 ? 26.889 3.094 6.163 1.00 20.51 1037 SER A C 1
ATOM 1463 O O . SER A 1 188 ? 27.705 4.022 6.078 1.00 17.88 1037 SER A O 1
ATOM 1466 N N . LYS A 1 189 ? 26.335 2.727 7.307 1.00 16.67 1038 LYS A N 1
ATOM 1467 C CA . LYS A 1 189 ? 26.643 3.431 8.545 1.00 17.86 1038 LYS A CA 1
ATOM 1468 C C . LYS A 1 189 ? 27.844 2.896 9.327 1.00 23.96 1038 LYS A C 1
ATOM 1469 O O . LYS A 1 189 ? 28.252 3.512 10.313 1.00 23.16 1038 LYS A O 1
ATOM 1475 N N . GLY A 1 190 ? 28.415 1.766 8.901 1.00 16.78 1039 GLY A N 1
ATOM 1476 C CA . GLY A 1 190 ? 29.560 1.215 9.609 1.00 18.18 1039 GLY A CA 1
ATOM 1477 C C . GLY A 1 190 ? 29.452 -0.258 9.971 1.00 16.05 1039 GLY A C 1
ATOM 1478 O O . GLY A 1 190 ? 28.616 -0.978 9.425 1.00 18.31 1039 GLY A O 1
ATOM 1479 N N . MET A 1 191 ? 30.287 -0.705 10.912 1.00 16.65 1040 MET A N 1
ATOM 1480 C CA . MET A 1 191 ? 30.322 -2.122 11.298 1.00 15.71 1040 MET A CA 1
ATOM 1481 C C . MET A 1 191 ? 29.462 -2.457 12.501 1.00 18.83 1040 MET A C 1
ATOM 1482 O O . MET A 1 191 ? 29.381 -1.699 13.459 1.00 19.18 1040 MET A O 1
ATOM 1487 N N . GLY A 1 192 ? 28.850 -3.627 12.457 1.00 17.30 1041 GLY A N 1
ATOM 1488 C CA . GLY A 1 192 ? 28.017 -4.053 13.558 1.00 15.78 1041 GLY A CA 1
ATOM 1489 C C . GLY A 1 192 ? 28.857 -4.856 14.521 1.00 18.64 1041 GLY A C 1
ATOM 1490 O O . GLY A 1 192 ? 30.077 -4.941 14.399 1.00 14.72 1041 GLY A O 1
ATOM 1491 N N . PRO A 1 193 ? 28.211 -5.464 15.509 1.00 17.77 1042 PRO A N 1
ATOM 1492 C CA . PRO A 1 193 ? 28.961 -6.266 16.484 1.00 17.00 1042 PRO A CA 1
ATOM 1493 C C . PRO A 1 193 ? 29.466 -7.605 15.935 1.00 18.13 1042 PRO A C 1
ATOM 1494 O O . PRO A 1 193 ? 28.918 -8.139 14.972 1.00 15.14 1042 PRO A O 1
ATOM 1498 N N . MET A 1 194 ? 30.514 -8.129 16.558 1.00 12.89 1043 MET A N 1
ATOM 1499 C CA . MET A 1 194 ? 31.106 -9.408 16.191 1.00 14.67 1043 MET A CA 1
ATOM 1500 C C . MET A 1 194 ? 30.259 -10.529 16.747 1.00 15.20 1043 MET A C 1
ATOM 1501 O O . MET A 1 194 ? 29.674 -10.408 17.829 1.00 16.95 1043 MET A O 1
ATOM 1506 N N . SER A 1 195 ? 30.206 -11.626 16.018 1.00 13.43 1044 SER A N 1
ATOM 1507 C CA . SER A 1 195 ? 29.517 -12.803 16.511 1.00 15.09 1044 SER A CA 1
ATOM 1508 C C . SER A 1 195 ? 30.471 -13.401 17.545 1.00 19.18 1044 SER A C 1
ATOM 1509 O O . SER A 1 195 ? 31.655 -13.058 17.569 1.00 19.51 1044 SER A O 1
ATOM 1512 N N . GLU A 1 196 ? 29.954 -14.284 18.398 1.00 14.48 1045 GLU A N 1
ATOM 1513 C CA . GLU A 1 196 ? 30.791 -14.955 19.396 1.00 13.04 1045 GLU A CA 1
ATOM 1514 C C . GLU A 1 196 ? 31.679 -15.925 18.630 1.00 15.59 1045 GLU A C 1
ATOM 1515 O O . GLU A 1 196 ? 31.203 -16.641 17.756 1.00 21.97 1045 GLU A O 1
ATOM 1521 N N . ALA A 1 197 ? 32.953 -15.975 18.981 1.00 17.50 1046 ALA A N 1
ATOM 1522 C CA . ALA A 1 197 ? 33.896 -16.846 18.274 1.00 18.97 1046 ALA A CA 1
ATOM 1523 C C . ALA A 1 197 ? 33.481 -18.301 18.178 1.00 17.04 1046 ALA A C 1
ATOM 1524 O O . ALA A 1 197 ? 32.987 -18.886 19.144 1.00 21.63 1046 ALA A O 1
ATOM 1526 N N . VAL A 1 198 ? 33.688 -18.882 16.996 1.00 18.39 1047 VAL A N 1
ATOM 1527 C CA . VAL A 1 198 ? 33.414 -20.290 16.737 1.00 19.01 1047 VAL A CA 1
ATOM 1528 C C . VAL A 1 198 ? 34.785 -20.937 16.629 1.00 22.33 1047 VAL A C 1
ATOM 1529 O O . VAL A 1 198 ? 35.656 -20.431 15.926 1.00 20.12 1047 VAL A O 1
ATOM 1533 N N . GLN A 1 199 ? 34.984 -22.031 17.356 1.00 18.09 1048 GLN A N 1
ATOM 1534 C CA . GLN A 1 199 ? 36.265 -22.726 17.337 1.00 19.62 1048 GLN A CA 1
ATOM 1535 C C . GLN A 1 199 ? 36.185 -23.873 16.362 1.00 19.45 1048 GLN A C 1
ATOM 1536 O O . GLN A 1 199 ? 35.173 -24.560 16.276 1.00 22.32 1048 GLN A O 1
ATOM 1542 N N . PHE A 1 200 ? 37.259 -24.065 15.602 1.00 23.12 1049 PHE A N 1
ATOM 1543 C CA . PHE A 1 200 ? 37.328 -25.160 14.649 1.00 20.81 1049 PHE A CA 1
ATOM 1544 C C . PHE A 1 200 ? 38.795 -25.587 14.505 1.00 18.29 1049 PHE A C 1
ATOM 1545 O O . PHE A 1 200 ? 39.697 -24.753 14.351 1.00 21.95 1049 PHE A O 1
ATOM 1553 N N . ARG A 1 201 ? 39.025 -26.891 14.597 1.00 25.38 1050 ARG A N 1
ATOM 1554 C CA . ARG A 1 201 ? 40.369 -27.434 14.477 1.00 26.57 1050 ARG A CA 1
ATOM 1555 C C . ARG A 1 201 ? 40.588 -28.028 13.088 1.00 19.87 1050 ARG A C 1
ATOM 1556 O O . ARG A 1 201 ? 39.849 -28.903 12.633 1.00 24.71 1050 ARG A O 1
ATOM 1564 N N . THR A 1 202 ? 41.604 -27.533 12.404 1.00 22.63 1051 THR A N 1
ATOM 1565 C CA . THR A 1 202 ? 41.892 -28.036 11.081 1.00 26.44 1051 THR A CA 1
ATOM 1566 C C . THR A 1 202 ? 42.284 -29.510 11.181 1.00 30.35 1051 THR A C 1
ATOM 1567 O O . THR A 1 202 ? 42.843 -29.945 12.192 1.00 27.80 1051 THR A O 1
ATOM 1571 N N . PRO A 1 203 ? 41.956 -30.296 10.150 1.00 31.12 1052 PRO A N 1
ATOM 1572 C CA . PRO A 1 203 ? 42.250 -31.733 10.072 1.00 37.15 1052 PRO A CA 1
ATOM 1573 C C . PRO A 1 203 ? 43.726 -32.048 9.821 1.00 31.78 1052 PRO A C 1
ATOM 1574 O O . PRO A 1 203 ? 44.602 -31.212 10.053 1.00 34.26 1052 PRO A O 1
#

GO terms:
  GO:0060586 multicellular organismal-level iron ion homeostasis (P, IGI)
  GO:0005886 plasma membrane (C, TAS)
  GO:0005515 protein binding (F, IPI)
  GO:0098797 plasma membrane protein complex (C, IDA)
  GO:0039706 co-receptor binding (F, IPI)
  GO:0005886 plasma membrane (C, IDA)

Solvent-accessible surface area: 11318 Å² total; per-residue (Å²): 179,110,14,107,49,3,64,50,20,124,27,58,45,90,30,53,44,18,0,101,0,40,16,32,1,102,58,18,72,207,111,51,132,46,133,58,91,18,84,0,16,0,49,14,42,21,78,154,110,185,86,127,98,22,88,13,94,80,33,21,57,86,1,86,70,19,135,26,67,13,75,12,32,0,3,0,30,1,21,58,67,244,95,50,9,103,84,8,162,56,13,94,5,58,4,101,37,55,52,2,66,16,49,3,89,113,18,69,12,74,40,70,171,65,120,59,86,13,0,45,0,56,4,89,43,7,87,84,21,22,8,157,14,62,3,2,21,0,20,25,11,82,70,65,135,23,120,76,134,92,9,73,105,44,85,8,110,31,79,142,54,68,43,79,2,127,140,4,88,72,93,26,41,13,29,0,37,0,16,0,95,4,86,116,24,58,7,57,56,9,152,45,40,111,40,130,2,84

Nearest PDB structures (foldseek):
  3p4l-assembly1_A  TM=1.005E+00  e=3.436E-38  Homo sapiens
  4bqb-assembly3_C  TM=9.908E-01  e=2.009E-35  Mus musculus
  4bq9-assembly1_A  TM=9.827E-01  e=5.946E-34  Mus musculus
  4bqb-assembly1_A  TM=9.734E-01  e=7.838E-33  Mus musculus
  4bqb-assembly2_B  TM=9.609E-01  e=7.451E-33  Mus musculus